Protein 4HYL (pdb70)

Structure (mmCIF, N/CA/C/O backbone):
data_4HYL
#
_entry.id   4HYL
#
_cell.length_a   59.466
_cell.length_b   59.466
_cell.length_c   65.599
_cell.angle_alpha   90.00
_cell.angle_beta   90.00
_cell.angle_gamma   120.00
#
_symmetry.space_group_name_H-M   'P 32'
#
loop_
_entity.id
_entity.type
_entity.pdbx_description
1 polymer 'Stage II sporulation protein'
2 non-polymer 'SULFATE ION'
3 non-polymer 1,2-ETHANEDIOL
4 water water
#
loop_
_atom_site.group_PDB
_atom_site.id
_atom_site.type_symbol
_atom_site.label_atom_id
_atom_site.label_alt_id
_atom_site.label_comp_id
_atom_site.label_asym_id
_atom_site.label_entity_id
_atom_site.label_seq_id
_atom_site.pdbx_PDB_ins_code
_atom_site.Cartn_x
_atom_site.Cartn_y
_atom_site.Cartn_z
_atom_site.occupancy
_atom_site.B_iso_or_equiv
_atom_site.auth_seq_id
_atom_site.auth_comp_id
_atom_site.auth_asym_id
_atom_site.auth_atom_id
_atom_site.pdbx_PDB_model_num
ATOM 1 N N . ASN A 1 2 ? 19.684 13.769 11.820 1.00 48.40 -1 ASN A N 1
ATOM 2 C CA . ASN A 1 2 ? 20.208 13.024 10.679 1.00 48.64 -1 ASN A CA 1
ATOM 3 C C . ASN A 1 2 ? 19.611 11.626 10.487 1.00 48.15 -1 ASN A C 1
ATOM 4 O O . ASN A 1 2 ? 19.082 11.311 9.430 1.00 49.67 -1 ASN A O 1
ATOM 9 N N . ALA A 1 3 ? 19.732 10.782 11.507 1.00 45.13 0 ALA A N 1
ATOM 10 C CA . ALA A 1 3 ? 19.175 9.437 11.458 1.00 42.42 0 ALA A CA 1
ATOM 11 C C . ALA A 1 3 ? 17.767 9.517 10.906 1.00 42.47 0 ALA A C 1
ATOM 12 O O . ALA A 1 3 ? 17.079 10.516 11.106 1.00 47.46 0 ALA A O 1
ATOM 14 N N . THR A 1 4 ? 17.334 8.469 10.215 1.00 39.41 1 THR A N 1
ATOM 15 C CA . THR A 1 4 ? 15.967 8.402 9.721 1.00 37.22 1 THR A CA 1
ATOM 16 C C . THR A 1 4 ? 15.037 7.855 10.807 1.00 35.26 1 THR A C 1
ATOM 17 O O . THR A 1 4 ? 15.299 6.794 11.376 1.00 36.97 1 THR A O 1
ATOM 21 N N . ASP A 1 5 ? 13.966 8.586 11.109 1.00 31.79 2 ASP A N 1
ATOM 22 C CA . ASP A 1 5 ? 12.972 8.091 12.047 1.00 33.09 2 ASP A CA 1
ATOM 23 C C . ASP A 1 5 ? 12.084 7.126 11.303 1.00 34.33 2 ASP A C 1
ATOM 24 O O . ASP A 1 5 ? 11.465 7.483 10.307 1.00 32.50 2 ASP A O 1
ATOM 29 N N . THR A 1 6 ? 12.038 5.893 11.789 1.00 35.83 3 THR A N 1
ATOM 30 C CA . THR A 1 6 ? 11.345 4.827 11.099 1.00 35.62 3 THR A CA 1
ATOM 31 C C . THR A 1 6 ? 10.157 4.359 11.910 1.00 35.97 3 THR A C 1
ATOM 32 O O . THR A 1 6 ? 10.185 4.379 13.133 1.00 40.11 3 THR A O 1
ATOM 36 N N . GLN A 1 7 ? 9.109 3.942 11.222 1.00 31.83 4 GLN A N 1
ATOM 37 C CA . GLN A 1 7 ? 7.968 3.354 11.870 1.00 30.55 4 GLN A CA 1
ATOM 38 C C . GLN A 1 7 ? 7.536 2.161 11.044 1.00 30.14 4 GLN A C 1
ATOM 39 O O . GLN A 1 7 ? 7.402 2.251 9.832 1.00 31.25 4 GLN A O 1
ATOM 45 N N . ILE A 1 8 ? 7.333 1.033 11.710 1.00 32.74 5 ILE A N 1
ATOM 46 C CA . ILE A 1 8 ? 7.115 -0.234 11.033 1.00 32.07 5 ILE A CA 1
ATOM 47 C C . ILE A 1 8 ? 5.939 -1.010 11.594 1.00 29.79 5 ILE A C 1
ATOM 48 O O . ILE A 1 8 ? 5.910 -1.332 12.774 1.00 32.67 5 ILE A O 1
ATOM 53 N N . ARG A 1 9 ? 4.971 -1.334 10.749 1.00 31.99 6 ARG A N 1
ATOM 54 C CA . ARG A 1 9 ? 3.837 -2.117 11.215 1.00 36.81 6 ARG A CA 1
ATOM 55 C C . ARG A 1 9 ? 3.262 -3.001 10.119 1.00 35.87 6 ARG A C 1
ATOM 56 O O . ARG A 1 9 ? 3.599 -2.844 8.954 1.00 36.37 6 ARG A O 1
ATOM 64 N N . THR A 1 10 ? 2.415 -3.948 10.520 1.00 34.89 7 THR A N 1
ATOM 65 C CA . THR A 1 10 ? 1.652 -4.773 9.596 1.00 36.03 7 THR A CA 1
ATOM 66 C C . THR A 1 10 ? 0.183 -4.521 9.814 1.00 32.14 7 THR A C 1
ATOM 67 O O . THR A 1 10 ? -0.294 -4.534 10.935 1.00 32.10 7 THR A O 1
ATOM 71 N N . GLU A 1 11 ? -0.531 -4.280 8.734 1.00 33.78 8 GLU A N 1
ATOM 72 C CA . GLU A 1 11 ? -1.973 -4.245 8.767 1.00 37.61 8 GLU A CA 1
ATOM 73 C C . GLU A 1 11 ? -2.418 -5.121 7.613 1.00 43.57 8 GLU A C 1
ATOM 74 O O . GLU A 1 11 ? -2.092 -4.846 6.459 1.00 42.44 8 GLU A O 1
ATOM 80 N N . GLN A 1 12 ? -3.140 -6.191 7.933 1.00 48.52 9 GLN A N 1
ATOM 81 C CA . GLN A 1 12 ? -3.468 -7.229 6.957 1.00 49.73 9 GLN A CA 1
ATOM 82 C C . GLN A 1 12 ? -2.277 -7.669 6.108 1.00 45.24 9 GLN A C 1
ATOM 83 O O . GLN A 1 12 ? -2.192 -7.317 4.941 1.00 49.33 9 GLN A O 1
ATOM 89 N N . GLY A 1 13 ? -1.366 -8.438 6.704 1.00 41.09 10 GLY A N 1
ATOM 90 C CA . GLY A 1 13 ? -0.242 -9.024 5.987 1.00 43.47 10 GLY A CA 1
ATOM 91 C C . GLY A 1 13 ? 0.509 -8.074 5.060 1.00 46.19 10 GLY A C 1
ATOM 92 O O . GLY A 1 13 ? 1.464 -8.468 4.364 1.00 45.49 10 GLY A O 1
ATOM 93 N N . ILE A 1 14 ? 0.068 -6.817 5.055 1.00 40.17 11 ILE A N 1
ATOM 94 C CA . ILE A 1 14 ? 0.771 -5.744 4.361 1.00 39.24 11 ILE A CA 1
ATOM 95 C C . ILE A 1 14 ? 1.639 -4.961 5.338 1.00 38.59 11 ILE A C 1
ATOM 96 O O . ILE A 1 14 ? 1.133 -4.275 6.231 1.00 38.89 11 ILE A O 1
ATOM 101 N N . ASP A 1 15 ? 2.949 -5.096 5.178 1.00 34.84 12 ASP A N 1
ATOM 102 C CA . ASP A 1 15 ? 3.909 -4.374 5.991 1.00 33.16 12 ASP A CA 1
ATOM 103 C C . ASP A 1 15 ? 4.074 -2.945 5.493 1.00 30.04 12 ASP A C 1
ATOM 104 O O . ASP A 1 15 ? 4.341 -2.726 4.322 1.00 33.18 12 ASP A O 1
ATOM 109 N N . ILE A 1 16 ? 3.904 -1.982 6.394 1.00 27.52 13 ILE A N 1
ATOM 110 C CA . ILE A 1 16 ? 4.049 -0.572 6.072 1.00 27.19 13 ILE A CA 1
ATOM 111 C C . ILE A 1 16 ? 5.264 -0.001 6.783 1.00 31.53 13 ILE A C 1
ATOM 112 O O . ILE A 1 16 ? 5.235 0.195 7.995 1.00 35.75 13 ILE A O 1
ATOM 117 N N . ILE A 1 17 ? 6.330 0.264 6.038 1.00 29.77 14 ILE A N 1
ATOM 118 C CA . ILE A 1 17 ? 7.488 0.953 6.581 1.00 27.46 14 ILE A CA 1
ATOM 119 C C . ILE A 1 17 ? 7.392 2.425 6.217 1.00 29.52 14 ILE A C 1
ATOM 120 O O . ILE A 1 17 ? 7.312 2.764 5.047 1.00 30.43 14 ILE A O 1
ATOM 125 N N . THR A 1 18 ? 7.388 3.302 7.212 1.00 29.63 15 THR A N 1
ATOM 126 C CA . THR A 1 18 ? 7.285 4.725 6.949 1.00 28.84 15 THR A CA 1
ATOM 127 C C . THR A 1 18 ? 8.614 5.3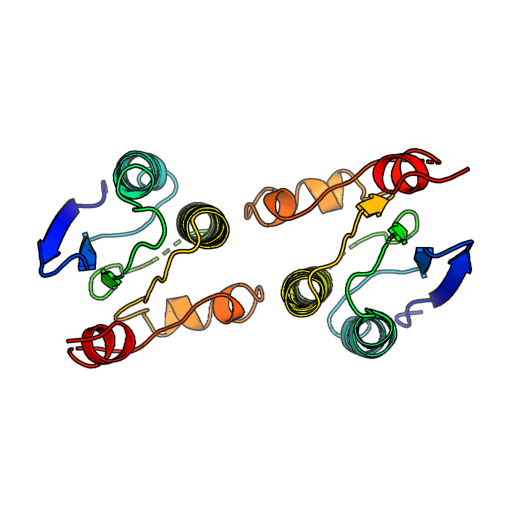80 7.276 1.00 30.14 15 THR A C 1
ATOM 128 O O . THR A 1 18 ? 9.192 5.111 8.316 1.00 34.36 15 THR A O 1
ATOM 132 N N . LEU A 1 19 ? 9.105 6.235 6.386 1.00 29.48 16 LEU A N 1
ATOM 133 C CA . LEU A 1 19 ? 10.392 6.886 6.597 1.00 30.04 16 LEU A CA 1
ATOM 134 C C . LEU A 1 19 ? 10.257 8.409 6.692 1.00 30.80 16 LEU A C 1
ATOM 135 O O . LEU A 1 19 ? 9.460 9.016 5.976 1.00 31.32 16 LEU A O 1
ATOM 140 N N . HIS A 1 20 ? 11.039 9.001 7.601 1.00 33.52 17 HIS A N 1
ATOM 141 C CA . HIS A 1 20 ? 11.059 10.444 7.861 1.00 35.36 17 HIS A CA 1
ATOM 142 C C . HIS A 1 20 ? 12.489 10.942 7.933 1.00 35.31 17 HIS A C 1
ATOM 143 O O . HIS A 1 20 ? 13.217 10.585 8.844 1.00 35.53 17 HIS A O 1
ATOM 150 N N . GLY A 1 21 ? 12.886 11.780 6.985 1.00 36.34 18 GLY A N 1
ATOM 151 C CA . GLY A 1 21 ? 14.222 12.336 6.988 1.00 34.38 18 GLY A CA 1
ATOM 152 C C . GLY A 1 21 ? 14.880 12.285 5.634 1.00 34.69 18 GLY A C 1
ATOM 153 O O . GLY A 1 21 ? 14.218 12.335 4.602 1.00 35.19 18 GLY A O 1
ATOM 154 N N . HIS A 1 22 ? 16.200 12.182 5.640 1.00 37.41 19 HIS A N 1
ATOM 155 C CA . HIS A 1 22 ? 16.959 12.169 4.404 1.00 39.38 19 HIS A CA 1
ATOM 156 C C . HIS A 1 22 ? 17.844 10.935 4.353 1.00 39.31 19 HIS A C 1
ATOM 157 O O . HIS A 1 22 ? 18.651 10.706 5.245 1.00 43.95 19 HIS A O 1
ATOM 164 N N . LEU A 1 23 ? 17.683 10.124 3.320 1.00 38.00 20 LEU A N 1
ATOM 165 C CA . LEU A 1 23 ? 18.574 8.990 3.132 1.00 38.15 20 LEU A CA 1
ATOM 166 C C . LEU A 1 23 ? 19.976 9.502 2.810 1.00 40.30 20 LEU A C 1
ATOM 167 O O . LEU A 1 23 ? 20.392 9.581 1.656 1.00 40.61 20 LEU A O 1
ATOM 172 N N . ASP A 1 24 ? 20.683 9.871 3.869 1.00 40.72 21 ASP A N 1
ATO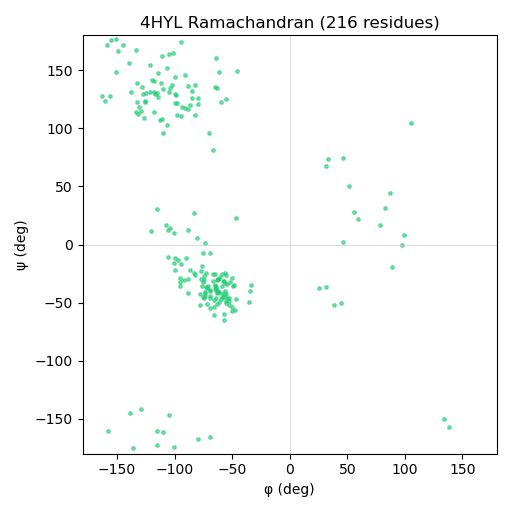M 173 C CA . ASP A 1 24 ? 22.032 10.402 3.793 1.00 44.93 21 ASP A CA 1
ATOM 174 C C . ASP A 1 24 ? 22.917 9.244 3.359 1.00 50.21 21 ASP A C 1
ATOM 175 O O . ASP A 1 24 ? 22.424 8.219 2.892 1.00 53.61 21 ASP A O 1
ATOM 180 N N . THR A 1 25 ? 24.229 9.415 3.513 1.00 49.79 22 THR A N 1
ATOM 181 C CA . THR A 1 25 ? 25.170 8.301 3.435 1.00 44.18 22 THR A CA 1
ATOM 182 C C . THR A 1 25 ? 25.602 7.829 4.810 1.00 44.77 22 THR A C 1
ATOM 183 O O . THR A 1 25 ? 26.151 6.742 4.965 1.00 43.99 22 THR A O 1
ATOM 187 N N . ARG A 1 26 ? 25.338 8.673 5.804 1.00 47.09 23 ARG A N 1
ATOM 188 C CA . ARG A 1 26 ? 25.634 8.383 7.203 1.00 45.86 23 ARG A CA 1
ATOM 189 C C . ARG A 1 26 ? 24.417 7.735 7.846 1.00 42.60 23 ARG A C 1
ATOM 190 O O . ARG A 1 26 ? 24.542 6.902 8.749 1.00 39.34 23 ARG A O 1
ATOM 198 N N . SER A 1 27 ? 23.240 8.112 7.346 1.00 43.30 24 SER A N 1
ATOM 199 C CA . SER A 1 27 ? 21.969 7.662 7.912 1.00 41.82 24 SER A CA 1
ATOM 200 C C . SER A 1 27 ? 21.411 6.420 7.209 1.00 41.30 24 SER A C 1
ATOM 201 O O . SER A 1 27 ? 20.543 5.734 7.750 1.00 41.00 24 SER A O 1
ATOM 204 N N . SER A 1 28 ? 21.921 6.132 6.015 1.00 40.79 25 SER A N 1
ATOM 205 C CA . SER A 1 28 ? 21.433 5.012 5.214 1.00 39.57 25 SER A CA 1
ATOM 206 C C . SER A 1 28 ? 21.514 3.644 5.908 1.00 39.52 25 SER A C 1
ATOM 207 O O . SER A 1 28 ? 20.570 2.864 5.844 1.00 37.47 25 SER A O 1
ATOM 210 N N . PRO A 1 29 ? 22.650 3.342 6.553 1.00 44.38 26 PRO A N 1
ATOM 211 C CA . PRO A 1 29 ? 22.855 2.017 7.157 1.00 44.48 26 PRO A CA 1
ATOM 212 C C . PRO A 1 29 ? 21.815 1.592 8.191 1.00 39.63 26 PRO A C 1
ATOM 213 O O . PRO A 1 29 ? 21.398 0.436 8.164 1.00 40.80 26 PRO A O 1
ATOM 217 N N . ALA A 1 30 ? 21.415 2.494 9.083 1.00 35.88 27 ALA A N 1
ATOM 218 C CA . ALA A 1 30 ? 20.451 2.151 10.123 1.00 32.68 27 ALA A CA 1
ATOM 219 C C . ALA A 1 30 ? 19.088 1.784 9.538 1.00 33.60 27 ALA A C 1
ATOM 220 O O . ALA A 1 30 ? 18.406 0.908 10.057 1.00 40.50 27 ALA A O 1
ATOM 222 N N . VAL A 1 31 ? 18.697 2.464 8.464 1.00 32.37 28 VAL A N 1
ATOM 223 C CA . VAL A 1 31 ? 17.449 2.172 7.756 1.00 30.50 28 VAL A CA 1
ATOM 224 C C . VAL A 1 31 ? 17.496 0.835 7.028 1.00 31.42 28 VAL A C 1
ATOM 225 O O . VAL A 1 31 ? 16.547 0.065 7.064 1.00 32.13 28 VAL A O 1
ATOM 229 N N . GLN A 1 32 ? 18.605 0.573 6.349 1.00 33.90 29 GLN A N 1
ATOM 230 C CA . GLN A 1 32 ? 18.802 -0.706 5.709 1.00 31.59 29 GLN A CA 1
ATOM 231 C C . GLN A 1 32 ? 18.751 -1.832 6.718 1.00 31.37 29 GLN A C 1
ATOM 232 O O . GLN A 1 32 ? 18.099 -2.840 6.493 1.00 33.18 29 GLN A O 1
ATOM 238 N N . ALA A 1 33 ? 19.450 -1.663 7.831 1.00 34.86 30 ALA A N 1
ATOM 239 C CA . ALA A 1 33 ? 19.466 -2.677 8.884 1.00 36.04 30 ALA A CA 1
ATOM 240 C C . ALA A 1 33 ? 18.067 -3.016 9.375 1.00 37.10 30 ALA A C 1
ATOM 241 O O . ALA A 1 33 ? 17.793 -4.153 9.747 1.00 39.95 30 ALA A O 1
ATOM 243 N N . ALA A 1 34 ? 17.187 -2.022 9.360 1.00 35.71 31 ALA A N 1
ATOM 244 C CA . ALA A 1 34 ? 15.837 -2.160 9.897 1.00 35.42 31 ALA A CA 1
ATOM 245 C C . ALA A 1 34 ? 14.813 -2.677 8.889 1.00 34.23 31 ALA A C 1
ATOM 246 O O . ALA A 1 34 ? 13.846 -3.340 9.258 1.00 34.47 31 ALA A O 1
ATOM 248 N N . VAL A 1 35 ? 15.026 -2.372 7.616 1.00 35.41 32 VAL A N 1
ATOM 249 C CA . VAL A 1 35 ? 14.027 -2.654 6.593 1.00 32.08 32 VAL A CA 1
ATOM 250 C C . VAL A 1 35 ? 14.144 -4.032 5.988 1.00 33.71 32 VAL A C 1
ATOM 251 O O . VAL A 1 35 ? 13.145 -4.696 5.739 1.00 36.56 32 VAL A O 1
ATOM 255 N N . LEU A 1 36 ? 15.370 -4.455 5.731 1.00 33.30 33 LEU A N 1
ATOM 256 C CA . LEU A 1 36 ? 15.583 -5.727 5.076 1.00 35.32 33 LEU A CA 1
ATOM 257 C C . LEU A 1 36 ? 15.056 -6.902 5.888 1.00 38.42 33 LEU A C 1
ATOM 258 O O . LEU A 1 36 ? 14.459 -7.813 5.321 1.00 41.10 33 LEU A O 1
ATOM 263 N N . PRO A 1 37 ? 15.261 -6.889 7.219 1.00 39.32 34 PRO A N 1
ATOM 264 C CA . PRO A 1 37 ? 14.702 -7.988 8.009 1.00 38.43 34 PRO A CA 1
ATOM 265 C C . PRO A 1 37 ? 13.177 -7.945 8.083 1.00 38.15 34 PRO A C 1
ATOM 266 O O . PRO A 1 37 ? 12.563 -8.871 8.598 1.00 39.12 34 PRO A O 1
ATOM 270 N N . ARG A 1 38 ? 12.560 -6.890 7.576 1.00 38.03 35 ARG A N 1
ATOM 271 C CA . ARG A 1 38 ? 11.120 -6.789 7.707 1.00 41.35 35 ARG A CA 1
ATOM 272 C C . ARG A 1 38 ? 10.390 -7.184 6.426 1.00 48.56 35 ARG A C 1
ATOM 273 O O . ARG A 1 38 ? 9.185 -6.999 6.315 1.00 52.62 35 ARG A O 1
ATOM 281 N N . VAL A 1 39 ? 11.120 -7.748 5.468 1.00 51.84 36 VAL A N 1
ATOM 282 C CA . VAL A 1 39 ? 10.515 -8.274 4.245 1.00 57.14 36 VAL A CA 1
ATOM 283 C C . VAL A 1 39 ? 9.969 -9.687 4.503 1.00 64.32 36 VAL A C 1
ATOM 284 O O . VAL A 1 39 ? 10.622 -10.494 5.176 1.00 69.37 36 VAL A O 1
ATOM 288 N N . THR A 1 40 ? 8.772 -9.974 3.983 1.00 63.60 37 THR A N 1
ATOM 289 C CA . THR A 1 40 ? 8.133 -11.286 4.147 1.00 64.29 37 THR A CA 1
ATOM 290 C C . THR A 1 40 ? 8.043 -12.052 2.823 1.00 64.39 37 THR A C 1
ATOM 291 O O . THR A 1 40 ? 7.760 -11.461 1.786 1.00 63.83 37 THR A O 1
ATOM 295 N N . ALA A 1 41 ? 8.297 -13.361 2.858 1.00 65.88 38 ALA A N 1
ATOM 296 C CA . ALA A 1 41 ? 8.247 -14.189 1.648 1.00 62.82 38 ALA A CA 1
ATOM 297 C C . ALA A 1 41 ? 6.830 -14.237 1.097 1.00 62.64 38 ALA A C 1
ATOM 298 O O . ALA A 1 41 ? 5.872 -14.424 1.851 1.00 64.88 38 ALA A O 1
ATOM 300 N N . LYS A 1 42 ? 6.703 -14.081 -0.218 1.00 56.89 39 LYS A N 1
ATOM 301 C CA . LYS A 1 42 ? 5.402 -13.862 -0.835 1.00 55.77 39 LYS A CA 1
ATOM 302 C C . LYS A 1 42 ? 4.777 -12.648 -0.176 1.00 51.54 39 LYS A C 1
ATOM 303 O O . LYS A 1 42 ? 3.555 -12.528 -0.095 1.00 54.00 39 LYS A O 1
ATOM 309 N N . GLY A 1 43 ? 5.624 -11.746 0.300 1.00 46.37 40 GLY A N 1
ATOM 310 C CA . GLY A 1 43 ? 5.161 -10.648 1.124 1.00 44.49 40 GLY A CA 1
ATOM 311 C C . GLY A 1 43 ? 4.780 -9.372 0.408 1.00 42.07 40 GLY A C 1
ATOM 312 O O . GLY A 1 43 ? 5.385 -8.995 -0.594 1.00 42.83 40 GLY A O 1
ATOM 313 N N . LYS A 1 44 ? 3.768 -8.702 0.951 1.00 40.05 41 LYS A N 1
ATOM 314 C CA . LYS A 1 44 ? 3.329 -7.404 0.463 1.00 38.35 41 LYS A CA 1
ATOM 315 C C . LYS A 1 44 ? 3.853 -6.291 1.364 1.00 33.14 41 LYS A C 1
ATOM 316 O O . LYS A 1 44 ? 3.577 -6.261 2.553 1.00 35.02 41 LYS A O 1
ATOM 330 N N . ILE A 1 46 ? 4.564 -1.893 1.768 1.00 30.80 43 ILE A N 1
ATOM 331 C CA . ILE A 1 46 ? 4.435 -0.514 1.324 1.00 30.06 43 ILE A CA 1
ATOM 332 C C . ILE A 1 46 ? 5.501 0.327 1.991 1.00 29.07 43 ILE A C 1
ATOM 333 O O . ILE A 1 46 ? 5.598 0.366 3.199 1.00 28.73 43 ILE A O 1
ATOM 338 N N . LEU A 1 47 ? 6.315 1.000 1.200 1.00 32.68 44 LEU A N 1
ATOM 339 C CA . LEU A 1 47 ? 7.335 1.866 1.755 1.00 28.28 44 LEU A CA 1
ATOM 340 C C . LEU A 1 47 ? 6.906 3.300 1.531 1.00 26.60 44 LEU A C 1
ATOM 341 O O . LEU A 1 47 ? 6.996 3.815 0.410 1.00 28.32 44 LEU A O 1
ATOM 346 N N . ASP A 1 48 ? 6.410 3.936 2.587 1.00 24.07 45 ASP A N 1
ATOM 347 C CA . ASP A 1 48 ? 5.929 5.304 2.489 1.00 24.75 45 ASP A CA 1
ATOM 348 C C . ASP A 1 48 ? 7.058 6.336 2.580 1.00 29.31 45 ASP A C 1
ATOM 349 O O . ASP A 1 48 ? 7.669 6.525 3.639 1.00 27.56 45 ASP A O 1
ATOM 354 N N . LEU A 1 49 ? 7.309 7.007 1.452 1.00 31.50 46 LEU A N 1
ATOM 355 C CA . LEU A 1 49 ? 8.401 7.963 1.314 1.00 29.44 46 LEU A CA 1
ATOM 356 C C . LEU A 1 49 ? 7.915 9.390 1.263 1.00 29.90 46 LEU A C 1
ATOM 357 O O . LEU A 1 49 ? 8.649 10.274 0.839 1.00 28.97 46 LEU A O 1
ATOM 362 N N . ARG A 1 50 ? 6.676 9.604 1.693 1.00 32.24 47 ARG A N 1
ATOM 363 C CA . ARG A 1 50 ? 6.063 10.927 1.694 1.00 32.69 47 ARG A CA 1
ATOM 364 C C . ARG A 1 50 ? 6.840 11.977 2.497 1.00 31.49 47 ARG A C 1
ATOM 365 O O . ARG A 1 50 ? 6.821 13.155 2.155 1.00 35.28 47 ARG A O 1
ATOM 373 N N . GLU A 1 51 ? 7.525 11.560 3.555 1.00 33.96 48 GLU A N 1
ATOM 374 C CA . GLU A 1 51 ? 8.366 12.489 4.301 1.00 35.79 48 GLU A CA 1
ATOM 375 C C . GLU A 1 51 ? 9.860 12.177 4.247 1.00 34.16 48 GLU A C 1
ATOM 376 O O . GLU A 1 51 ? 10.594 12.463 5.180 1.00 33.78 48 GLU A O 1
ATOM 382 N N . VAL A 1 52 ? 10.302 11.585 3.146 1.00 35.28 49 VAL A N 1
ATOM 383 C CA . VAL A 1 52 ? 11.721 11.510 2.843 1.00 33.32 49 VAL A CA 1
ATOM 384 C C . VAL A 1 52 ? 12.023 12.636 1.850 1.00 32.98 49 VAL A C 1
ATOM 385 O O . VAL A 1 52 ? 11.348 12.776 0.833 1.00 31.01 49 VAL A O 1
ATOM 389 N N . SER A 1 53 ? 13.029 13.443 2.164 1.00 31.04 50 SER A N 1
ATOM 390 C CA . SER A 1 53 ? 13.286 14.668 1.445 1.00 33.36 50 SER A CA 1
ATOM 391 C C . SER A 1 53 ? 14.331 14.476 0.357 1.00 35.56 50 SER A C 1
ATOM 392 O O . SER A 1 53 ? 14.235 15.086 -0.708 1.00 34.80 50 SER A O 1
ATOM 395 N N . TYR A 1 54 ? 15.324 13.630 0.626 1.00 37.68 51 TYR A N 1
ATOM 396 C CA . TYR A 1 54 ? 16.355 13.339 -0.368 1.00 39.68 51 TYR A CA 1
ATOM 397 C C . TYR A 1 54 ? 17.120 12.027 -0.185 1.00 39.56 51 TYR A C 1
ATOM 398 O O . TYR A 1 54 ? 17.348 11.569 0.931 1.00 39.08 51 TYR A O 1
ATOM 415 N N . SER A 1 56 ? 20.818 10.314 -1.506 1.00 40.10 53 SER A N 1
ATOM 416 C CA . SER A 1 56 ? 22.067 10.319 -2.244 1.00 38.84 53 SER A CA 1
ATOM 417 C C . SER A 1 56 ? 22.316 8.899 -2.728 1.00 40.61 53 SER A C 1
ATOM 418 O O . SER A 1 56 ? 21.600 7.980 -2.342 1.00 40.82 53 SER A O 1
ATOM 421 N N . SER A 1 57 ? 23.329 8.720 -3.569 1.00 47.34 54 SER A N 1
ATOM 422 C CA . SER A 1 57 ? 23.698 7.403 -4.085 1.00 48.51 54 SER A CA 1
ATOM 423 C C . SER A 1 57 ? 23.494 6.263 -3.069 1.00 47.09 54 SER A C 1
ATOM 424 O O . SER A 1 57 ? 23.039 5.174 -3.421 1.00 48.78 54 SER A O 1
ATOM 427 N N . ALA A 1 58 ? 23.830 6.523 -1.811 1.00 44.94 55 ALA A N 1
ATOM 428 C CA . ALA A 1 58 ? 23.759 5.506 -0.759 1.00 43.64 55 ALA A CA 1
ATOM 429 C C . ALA A 1 58 ? 22.330 5.186 -0.311 1.00 39.93 55 ALA A C 1
ATOM 430 O O . ALA A 1 58 ? 22.041 4.065 0.090 1.00 40.49 55 ALA A O 1
ATOM 432 N N . GLY A 1 59 ? 21.442 6.170 -0.379 1.00 36.03 56 GLY A N 1
ATOM 433 C CA . GLY A 1 59 ? 20.051 5.955 -0.041 1.00 31.98 56 GLY A CA 1
ATOM 434 C C . GLY A 1 59 ? 19.329 5.232 -1.155 1.00 30.29 56 GLY A C 1
ATOM 435 O O . GLY A 1 59 ? 18.387 4.499 -0.918 1.00 30.48 56 GLY A O 1
ATOM 436 N N . LEU A 1 60 ? 19.780 5.446 -2.383 1.00 35.17 57 LEU A N 1
ATOM 437 C CA . LEU A 1 60 ? 19.192 4.788 -3.544 1.00 37.13 57 LEU A CA 1
ATOM 438 C C . LEU A 1 60 ? 19.653 3.347 -3.562 1.00 33.93 57 LEU A C 1
ATOM 439 O O . LEU A 1 60 ? 18.925 2.452 -3.976 1.00 32.50 57 LEU A O 1
ATOM 444 N N . ARG A 1 61 ? 20.864 3.127 -3.075 1.00 35.60 58 ARG A N 1
ATOM 445 C CA . ARG A 1 61 ? 21.381 1.779 -2.933 1.00 38.59 58 ARG A CA 1
ATOM 446 C C . ARG A 1 61 ? 20.527 0.983 -1.937 1.00 40.47 58 ARG A C 1
ATOM 447 O O . ARG A 1 61 ? 20.389 -0.230 -2.065 1.00 41.29 58 ARG A O 1
ATOM 455 N N . VAL A 1 62 ? 19.939 1.665 -0.958 1.00 39.94 59 VAL A N 1
ATOM 456 C CA . VAL A 1 62 ? 19.084 0.980 0.011 1.00 37.11 59 VAL A CA 1
ATOM 457 C C . VAL A 1 62 ? 17.799 0.493 -0.650 1.00 35.91 59 VAL A C 1
ATOM 458 O O . VAL A 1 62 ? 17.326 -0.602 -0.370 1.00 37.14 59 VAL A O 1
ATOM 462 N N . LEU A 1 63 ? 17.230 1.303 -1.532 1.00 32.20 60 LEU A N 1
ATOM 463 C CA . LEU A 1 63 ? 16.025 0.886 -2.213 1.00 31.71 60 LEU A CA 1
ATOM 464 C C . LEU A 1 63 ? 16.347 -0.294 -3.095 1.00 32.68 60 LEU A C 1
ATOM 465 O O . LEU A 1 63 ? 15.694 -1.319 -3.012 1.00 36.19 60 LEU A O 1
ATOM 470 N N . LEU A 1 64 ? 17.349 -0.146 -3.955 1.00 31.14 61 LEU A N 1
ATOM 471 C CA . LEU A 1 64 ? 17.727 -1.239 -4.844 1.00 33.91 61 LEU A CA 1
ATOM 472 C C . LEU A 1 64 ? 17.961 -2.507 -4.043 1.00 35.12 61 LEU A C 1
ATOM 473 O O . LEU A 1 64 ? 17.482 -3.583 -4.398 1.00 35.94 61 LEU A O 1
ATOM 478 N N . SER A 1 65 ? 18.693 -2.365 -2.949 1.00 35.52 62 SER A N 1
ATOM 479 C CA . SER A 1 65 ? 18.890 -3.452 -2.009 1.00 35.21 62 SER A CA 1
ATOM 480 C C . SER A 1 65 ? 17.543 -4.025 -1.592 1.00 35.30 62 SER A C 1
ATOM 481 O O . SER A 1 65 ? 17.319 -5.232 -1.674 1.00 36.13 62 SER A O 1
ATOM 484 N N . LEU A 1 66 ? 16.647 -3.147 -1.150 1.00 32.44 63 LEU A N 1
ATOM 485 C CA . LEU A 1 66 ? 15.300 -3.544 -0.776 1.00 30.64 63 LEU A CA 1
ATOM 486 C C . LEU A 1 66 ? 14.621 -4.280 -1.915 1.00 32.18 63 LEU A C 1
ATOM 487 O O . LEU A 1 66 ? 14.020 -5.325 -1.710 1.00 32.78 63 LEU A O 1
ATOM 492 N N . TYR A 1 67 ? 14.731 -3.726 -3.121 1.00 36.80 64 TYR A N 1
ATOM 493 C CA . TYR A 1 67 ? 14.080 -4.287 -4.300 1.00 35.49 64 TYR A CA 1
ATOM 494 C C . TYR A 1 67 ? 14.576 -5.675 -4.673 1.00 35.93 64 TYR A C 1
ATOM 495 O O . TYR A 1 67 ? 13.785 -6.538 -5.040 1.00 35.49 64 TYR A O 1
ATOM 504 N N . ARG A 1 68 ? 15.887 -5.877 -4.596 1.00 38.43 65 ARG A N 1
ATOM 505 C CA . ARG A 1 68 ? 16.496 -7.154 -4.965 1.00 42.47 65 ARG A CA 1
ATOM 506 C C . ARG A 1 68 ? 16.133 -8.317 -4.052 1.00 45.34 65 ARG A C 1
ATOM 507 O O . ARG A 1 68 ? 16.191 -9.472 -4.463 1.00 51.07 65 ARG A O 1
ATOM 515 N N . HIS A 1 69 ? 15.785 -8.037 -2.809 1.00 40.97 66 HIS A N 1
ATOM 516 C CA . HIS A 1 69 ? 15.475 -9.138 -1.923 1.00 45.06 66 HIS A CA 1
ATOM 517 C C . HIS A 1 69 ? 13.976 -9.369 -1.786 1.00 40.87 66 HIS A C 1
ATOM 518 O O . HIS A 1 69 ? 13.545 -10.465 -1.443 1.00 40.76 66 HIS A O 1
ATOM 525 N N . THR A 1 70 ? 13.192 -8.335 -2.088 1.00 37.97 67 THR A N 1
ATOM 526 C CA . THR A 1 70 ? 11.762 -8.488 -2.341 1.00 35.98 67 THR A CA 1
ATOM 527 C C . THR A 1 70 ? 11.561 -9.244 -3.659 1.00 40.19 67 THR A C 1
ATOM 528 O O . THR A 1 70 ? 10.752 -10.162 -3.747 1.00 41.52 67 THR A O 1
ATOM 532 N N . SER A 1 71 ? 12.298 -8.841 -4.688 1.00 43.70 68 SER A N 1
ATOM 533 C CA . SER A 1 71 ? 12.286 -9.553 -5.955 1.00 45.98 68 SER A CA 1
ATOM 534 C C . SER A 1 71 ? 12.521 -11.038 -5.700 1.00 50.54 68 SER A C 1
ATOM 535 O O . SER A 1 71 ? 11.729 -11.882 -6.103 1.00 55.53 68 SER A O 1
ATOM 538 N N . ASN A 1 72 ? 13.595 -11.356 -4.992 1.00 51.57 69 ASN A N 1
ATOM 539 C CA . ASN A 1 72 ? 13.947 -12.747 -4.753 1.00 53.93 69 ASN A CA 1
ATOM 540 C C . ASN A 1 72 ? 13.096 -13.450 -3.693 1.00 54.15 69 ASN A C 1
ATOM 541 O O . ASN A 1 72 ? 13.057 -14.675 -3.654 1.00 57.20 69 ASN A O 1
ATOM 546 N N . GLN A 1 73 ? 12.416 -12.681 -2.847 1.00 49.02 70 GLN A N 1
ATOM 547 C CA . GLN A 1 73 ? 11.483 -13.247 -1.868 1.00 49.04 70 GLN A CA 1
ATOM 548 C C . GLN A 1 73 ? 10.064 -13.407 -2.416 1.00 47.83 70 GLN A C 1
ATOM 549 O O . GLN A 1 73 ? 9.127 -13.646 -1.655 1.00 48.02 70 GLN A O 1
ATOM 555 N N . GLN A 1 74 ? 9.916 -13.270 -3.731 1.00 48.01 71 GLN A N 1
ATOM 556 C CA . GLN A 1 74 ? 8.624 -13.425 -4.403 1.00 48.19 71 GLN A CA 1
ATOM 557 C C . GLN A 1 74 ? 7.568 -12.445 -3.906 1.00 46.65 71 GLN A C 1
ATOM 558 O O . GLN A 1 74 ? 6.364 -12.671 -4.064 1.00 45.06 71 GLN A O 1
ATOM 564 N N . GLY A 1 75 ? 8.039 -11.345 -3.327 1.00 44.56 72 GLY A N 1
ATOM 565 C CA . GLY A 1 75 ? 7.168 -10.366 -2.707 1.00 42.68 72 GLY A CA 1
ATOM 566 C C . GLY A 1 75 ? 6.751 -9.193 -3.573 1.00 39.31 72 GLY A C 1
ATOM 567 O O . GLY A 1 75 ? 7.210 -9.028 -4.697 1.00 40.35 72 GLY A O 1
ATOM 568 N N . ALA A 1 76 ? 5.860 -8.376 -3.033 1.00 36.71 73 ALA A N 1
ATOM 569 C CA . ALA A 1 76 ? 5.326 -7.240 -3.758 1.00 34.05 73 ALA A CA 1
ATOM 570 C C . ALA A 1 76 ? 5.498 -5.980 -2.913 1.00 35.60 73 ALA A C 1
ATOM 571 O O . ALA A 1 76 ? 5.127 -5.949 -1.739 1.00 37.52 73 ALA A O 1
ATOM 573 N N . LEU A 1 77 ? 6.066 -4.951 -3.528 1.00 33.39 74 LEU A N 1
ATOM 574 C CA . LEU A 1 77 ? 6.432 -3.717 -2.856 1.00 30.41 74 LEU A CA 1
ATOM 575 C C . LEU A 1 77 ? 5.862 -2.518 -3.595 1.00 32.52 74 LEU A C 1
ATOM 576 O O . LEU A 1 77 ? 5.927 -2.439 -4.828 1.00 31.70 74 LEU A O 1
ATOM 581 N N . VAL A 1 78 ? 5.301 -1.579 -2.846 1.00 31.27 75 VAL A N 1
ATOM 582 C CA . VAL A 1 78 ? 4.826 -0.349 -3.447 1.00 31.43 75 VAL A CA 1
ATOM 583 C C . VAL A 1 78 ? 5.473 0.845 -2.757 1.00 29.10 75 VAL A C 1
ATOM 584 O O . VAL A 1 78 ? 5.509 0.920 -1.525 1.00 26.49 75 VAL A O 1
ATOM 588 N N . LEU A 1 79 ? 6.020 1.751 -3.565 1.00 28.67 76 LEU A N 1
ATOM 589 C CA . LEU A 1 79 ? 6.516 3.017 -3.063 1.00 27.35 76 LEU A CA 1
ATOM 590 C C . LEU A 1 79 ? 5.361 4.015 -2.987 1.00 27.27 76 LEU A C 1
ATOM 591 O O . LEU A 1 79 ? 4.588 4.150 -3.931 1.00 26.44 76 LEU A O 1
ATOM 596 N N . VAL A 1 80 ? 5.238 4.704 -1.860 1.00 29.01 77 VAL A N 1
ATOM 597 C CA . VAL A 1 80 ? 4.179 5.694 -1.687 1.00 30.56 77 VAL A CA 1
ATOM 598 C C . VAL A 1 80 ? 4.730 7.097 -1.468 1.00 30.53 77 VAL A C 1
ATOM 599 O O . VAL A 1 80 ? 5.380 7.361 -0.468 1.00 31.28 77 VAL A O 1
ATOM 603 N N . GLY A 1 81 ? 4.474 7.993 -2.415 1.00 31.63 78 GLY A N 1
ATOM 604 C CA . GLY A 1 81 ? 4.850 9.384 -2.258 1.00 33.76 78 GLY A CA 1
ATOM 605 C C . GLY A 1 81 ? 6.280 9.780 -2.590 1.00 33.53 78 GLY A C 1
ATOM 606 O O . GLY A 1 81 ? 6.822 10.705 -1.985 1.00 31.51 78 GLY A O 1
ATOM 607 N N . VAL A 1 82 ? 6.890 9.096 -3.554 1.00 34.44 79 VAL A N 1
ATOM 608 C CA . VAL A 1 82 ? 8.208 9.481 -4.054 1.00 38.19 79 VAL A CA 1
ATOM 609 C C . VAL A 1 82 ? 8.205 10.949 -4.522 1.00 41.08 79 VAL A C 1
ATOM 610 O O . VAL A 1 82 ? 7.389 11.333 -5.360 1.00 43.76 79 VAL A O 1
ATOM 614 N N . SER A 1 83 ? 9.111 11.767 -3.987 1.00 37.66 80 SER A N 1
ATOM 615 C CA . SER A 1 83 ? 9.174 13.172 -4.364 1.00 34.60 80 SER A CA 1
ATOM 616 C C . SER A 1 83 ? 9.463 13.298 -5.845 1.00 38.38 80 SER A C 1
ATOM 617 O O . SER A 1 83 ? 10.149 12.463 -6.434 1.00 41.08 80 SER A O 1
ATOM 620 N N . GLU A 1 84 ? 8.943 14.355 -6.451 1.00 53.40 81 GLU A N 1
ATOM 621 C CA . GLU A 1 84 ? 9.202 14.597 -7.853 1.00 51.11 81 GLU A CA 1
ATOM 622 C C . GLU A 1 84 ? 10.709 14.502 -8.084 1.00 46.32 81 GLU A C 1
ATOM 623 O O . GLU A 1 84 ? 11.177 13.684 -8.864 1.00 49.49 81 GLU A O 1
ATOM 629 N N . GLU A 1 85 ? 11.472 15.309 -7.366 1.00 38.88 82 GLU A N 1
ATOM 630 C CA . GLU A 1 85 ? 12.918 15.303 -7.509 1.00 40.68 82 GLU A CA 1
ATOM 631 C C . GLU A 1 85 ? 13.502 13.888 -7.498 1.00 40.87 82 GLU A C 1
ATOM 632 O O . GLU A 1 85 ? 14.336 13.539 -8.325 1.00 35.77 82 GLU A O 1
ATOM 638 N N . ILE A 1 86 ? 13.059 13.079 -6.543 1.00 45.75 83 ILE A N 1
ATOM 639 C CA . ILE A 1 86 ? 13.579 11.723 -6.378 1.00 43.07 83 ILE A CA 1
ATOM 640 C C . ILE A 1 86 ? 13.290 10.840 -7.588 1.00 40.24 83 ILE A C 1
ATOM 641 O O . ILE A 1 86 ? 14.197 10.190 -8.109 1.00 39.29 83 ILE A O 1
ATOM 646 N N . ARG A 1 87 ? 12.028 10.808 -8.016 1.00 37.01 84 ARG A N 1
ATOM 647 C CA . ARG A 1 87 ? 11.647 10.058 -9.206 1.00 34.76 84 ARG A CA 1
ATOM 648 C C . ARG A 1 87 ? 12.522 10.449 -10.384 1.00 39.70 84 ARG A C 1
ATOM 649 O O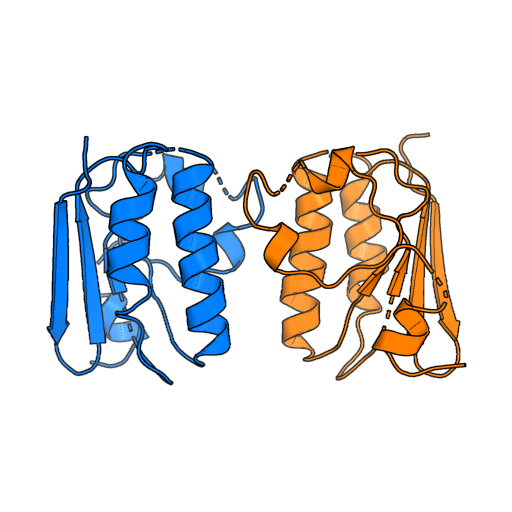 . ARG A 1 87 ? 13.056 9.585 -11.077 1.00 40.47 84 ARG A O 1
ATOM 657 N N . ASP A 1 88 ? 12.669 11.755 -10.603 1.00 45.03 85 ASP A N 1
ATOM 658 C CA . ASP A 1 88 ? 13.424 12.284 -11.744 1.00 46.39 85 ASP A CA 1
ATOM 659 C C . ASP A 1 88 ? 14.875 11.843 -11.727 1.00 46.19 85 ASP A C 1
ATOM 660 O O . ASP A 1 88 ? 15.512 11.746 -12.771 1.00 44.12 85 ASP A O 1
ATOM 665 N N . THR A 1 89 ? 15.380 11.586 -10.523 1.00 49.81 86 THR A N 1
ATOM 666 C CA . THR A 1 89 ? 16.750 11.143 -10.314 1.00 49.83 86 THR A CA 1
ATOM 667 C C . THR A 1 89 ? 16.865 9.640 -10.516 1.00 47.18 86 THR A C 1
ATOM 668 O O . THR A 1 89 ? 17.893 9.145 -10.983 1.00 47.46 86 THR A O 1
ATOM 680 N N . GLU A 1 91 ? 14.739 8.058 -12.556 1.00 40.64 88 GLU A N 1
ATOM 681 C CA . GLU A 1 91 ? 14.420 7.857 -13.976 1.00 39.33 88 GLU A CA 1
ATOM 682 C C . GLU A 1 91 ? 15.665 7.907 -14.867 1.00 39.12 88 GLU A C 1
ATOM 683 O O . GLU A 1 91 ? 15.769 7.179 -15.855 1.00 39.88 88 GLU A O 1
ATOM 689 N N . ILE A 1 92 ? 16.602 8.774 -14.512 1.00 38.92 89 ILE A N 1
ATOM 690 C CA . ILE A 1 92 ? 17.836 8.948 -15.264 1.00 41.23 89 ILE A CA 1
ATOM 691 C C . ILE A 1 92 ? 18.692 7.699 -15.244 1.00 43.74 89 ILE A C 1
ATOM 692 O O . ILE A 1 92 ? 19.217 7.260 -16.266 1.00 44.52 89 ILE A O 1
ATOM 697 N N . THR A 1 93 ? 18.835 7.135 -14.055 1.00 51.23 90 THR A N 1
ATOM 698 C CA . THR A 1 93 ? 19.692 5.982 -13.845 1.00 55.14 90 THR A CA 1
ATOM 699 C C . THR A 1 93 ? 19.058 4.704 -14.398 1.00 54.97 90 THR A C 1
ATOM 700 O O . THR A 1 93 ? 19.757 3.773 -14.793 1.00 55.64 90 THR A O 1
ATOM 704 N N . GLY A 1 94 ? 17.731 4.676 -14.442 1.00 47.06 91 GLY A N 1
ATOM 705 C CA . GLY A 1 94 ? 17.011 3.535 -14.972 1.00 44.44 91 GLY A CA 1
ATOM 706 C C . GLY A 1 94 ? 16.505 2.642 -13.861 1.00 44.70 91 GLY A C 1
ATOM 707 O O . GLY A 1 94 ? 16.002 1.547 -14.105 1.00 47.89 91 GLY A O 1
ATOM 708 N N . PHE A 1 95 ? 16.638 3.119 -12.632 1.00 39.72 92 PHE A N 1
ATOM 709 C CA . PHE A 1 95 ? 16.239 2.348 -11.466 1.00 37.55 92 PHE A CA 1
ATOM 710 C C . PHE A 1 95 ? 14.759 2.472 -11.205 1.00 34.26 92 PHE A C 1
ATOM 711 O O . PHE A 1 95 ? 14.149 1.593 -10.615 1.00 35.48 92 PHE A O 1
ATOM 719 N N . TRP A 1 96 ? 14.187 3.568 -11.674 1.00 31.49 93 TRP A N 1
ATOM 720 C CA . TRP A 1 96 ? 12.776 3.828 -11.506 1.00 30.69 93 TRP A CA 1
ATOM 721 C C . TRP A 1 96 ? 11.917 2.682 -12.040 1.00 33.46 93 TRP A C 1
ATOM 722 O O . TRP A 1 96 ? 10.865 2.380 -11.489 1.00 35.58 93 TRP A O 1
ATOM 733 N N . ASN A 1 97 ? 12.372 2.027 -13.102 1.00 32.13 94 ASN A N 1
ATOM 734 C CA . ASN A 1 97 ? 11.526 1.057 -13.805 1.00 32.54 94 ASN A CA 1
ATOM 735 C C . ASN A 1 97 ? 11.440 -0.314 -13.174 1.00 33.02 94 ASN A C 1
ATOM 736 O O . ASN A 1 97 ? 10.851 -1.229 -13.743 1.00 34.71 94 ASN A O 1
ATOM 741 N N . PHE A 1 98 ? 12.035 -0.450 -11.997 1.00 32.79 95 PHE A N 1
ATOM 742 C CA . PHE A 1 98 ? 11.925 -1.677 -11.221 1.00 31.16 95 PHE A CA 1
ATOM 743 C C . PHE A 1 98 ? 10.692 -1.625 -10.361 1.00 30.48 95 PHE A C 1
ATOM 744 O O . PHE A 1 98 ? 10.171 -2.648 -9.931 1.00 34.63 95 PHE A O 1
ATOM 752 N N . PHE A 1 99 ? 10.235 -0.410 -10.111 1.00 31.30 96 PHE A N 1
ATOM 753 C CA . PHE A 1 99 ? 9.355 -0.153 -8.992 1.00 29.55 96 PHE A CA 1
ATOM 754 C C . PHE A 1 99 ? 7.928 0.102 -9.428 1.00 29.05 96 PHE A C 1
ATOM 755 O O . PHE A 1 99 ? 7.688 0.522 -10.558 1.00 30.04 96 PHE A O 1
ATOM 763 N N . THR A 1 100 ? 6.995 -0.220 -8.533 1.00 30.67 97 THR A N 1
ATOM 764 C CA . THR A 1 100 ? 5.596 0.209 -8.594 1.00 32.28 97 THR A CA 1
ATOM 765 C C . THR A 1 100 ? 5.397 1.357 -7.597 1.00 34.04 97 THR A C 1
ATOM 766 O O . THR A 1 100 ? 5.897 1.300 -6.470 1.00 32.00 97 THR A O 1
ATOM 770 N N . ALA A 1 101 ? 4.674 2.396 -8.009 1.00 36.05 98 ALA A N 1
ATOM 771 C CA . ALA A 1 101 ? 4.584 3.618 -7.222 1.00 34.30 98 ALA A CA 1
ATOM 772 C C . ALA A 1 101 ? 3.276 4.371 -7.421 1.00 32.73 98 ALA A C 1
ATOM 773 O O . ALA A 1 101 ? 2.692 4.341 -8.496 1.00 33.71 98 ALA A O 1
ATOM 775 N N . CYS A 1 102 ? 2.826 5.049 -6.370 1.00 32.34 99 CYS A N 1
ATOM 776 C CA . CYS A 1 102 ? 1.641 5.889 -6.438 1.00 35.09 99 CYS A CA 1
ATOM 777 C C . CYS A 1 102 ? 1.792 7.003 -5.429 1.00 41.32 99 CYS A C 1
ATOM 778 O O . CYS A 1 102 ? 2.777 7.045 -4.691 1.00 43.44 99 CYS A O 1
ATOM 781 N N . ALA A 1 103 ? 0.825 7.909 -5.390 1.00 40.58 100 ALA A N 1
ATOM 782 C CA . ALA A 1 103 ? 0.963 9.079 -4.540 1.00 39.12 100 ALA A CA 1
ATOM 783 C C . ALA A 1 103 ? 0.268 8.939 -3.190 1.00 38.87 100 ALA A C 1
ATOM 784 O O . ALA A 1 103 ? 0.528 9.732 -2.290 1.00 40.57 100 ALA A O 1
ATOM 786 N N . SER A 1 104 ? -0.591 7.930 -3.048 1.00 39.97 101 SER A N 1
ATOM 787 C CA . SER A 1 104 ? -1.430 7.772 -1.855 1.00 44.13 101 SER A CA 1
ATOM 788 C C . SER A 1 104 ? -1.377 6.381 -1.213 1.00 43.29 101 SER A C 1
ATO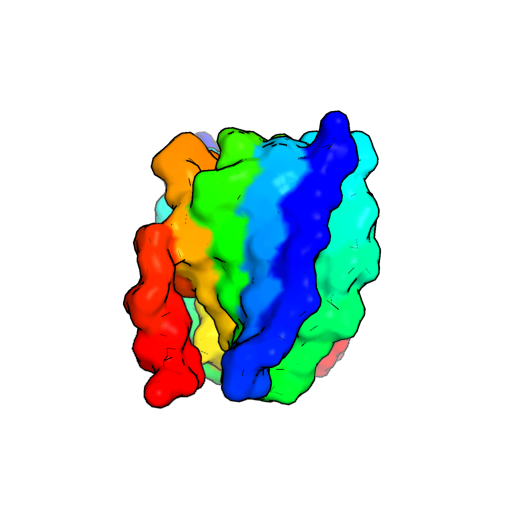M 789 O O . SER A 1 104 ? -1.253 5.371 -1.912 1.00 43.86 101 SER A O 1
ATOM 800 N N . ASP A 1 106 ? -3.809 5.085 -0.069 1.00 50.56 103 ASP A N 1
ATOM 801 C CA . ASP A 1 106 ? -5.127 4.579 -0.410 1.00 50.98 103 ASP A CA 1
ATOM 802 C C . ASP A 1 106 ? -5.063 3.761 -1.677 1.00 46.56 103 ASP A C 1
ATOM 803 O O . ASP A 1 106 ? -5.551 2.635 -1.721 1.00 46.04 103 ASP A O 1
ATOM 808 N N . GLU A 1 107 ? -4.448 4.337 -2.704 1.00 42.72 104 GLU A N 1
ATOM 809 C CA . GLU A 1 107 ? -4.223 3.631 -3.954 1.00 41.17 104 GLU A CA 1
ATOM 810 C C . GLU A 1 107 ? -3.266 2.459 -3.722 1.00 37.33 104 GLU A C 1
ATOM 811 O O . GLU A 1 107 ? -3.418 1.401 -4.321 1.00 39.42 104 GLU A O 1
ATOM 817 N N . ALA A 1 108 ? -2.300 2.641 -2.828 1.00 31.23 105 ALA A N 1
ATOM 818 C CA . ALA A 1 108 ? -1.300 1.608 -2.573 1.00 31.83 105 ALA A CA 1
ATOM 819 C C . ALA A 1 108 ? -1.880 0.301 -2.027 1.00 34.75 105 ALA A C 1
ATOM 820 O O . ALA A 1 108 ? -1.339 -0.768 -2.259 1.00 32.04 105 ALA A O 1
ATOM 822 N N . LEU A 1 109 ? -2.981 0.390 -1.295 1.00 43.77 106 LEU A N 1
ATOM 823 C CA . LEU A 1 109 ? -3.575 -0.787 -0.674 1.00 48.99 106 LEU A CA 1
ATOM 824 C C . LEU A 1 109 ? -4.430 -1.547 -1.669 1.00 49.88 106 LEU A C 1
ATOM 825 O O . LEU A 1 109 ? -4.628 -2.751 -1.537 1.00 51.52 106 LEU A O 1
ATOM 830 N N . ARG A 1 110 ? -4.935 -0.835 -2.669 1.00 49.45 107 ARG A N 1
ATOM 831 C CA . ARG A 1 110 ? -5.768 -1.446 -3.699 1.00 46.20 107 ARG A CA 1
ATOM 832 C C . ARG A 1 110 ? -4.898 -2.307 -4.569 1.00 43.54 107 ARG A C 1
ATOM 833 O O . ARG A 1 110 ? -5.303 -3.370 -5.018 1.00 44.94 107 ARG A O 1
ATOM 841 N N . ILE A 1 111 ? -3.680 -1.841 -4.782 1.00 41.09 108 ILE A N 1
ATOM 842 C CA . ILE A 1 111 ? -2.709 -2.573 -5.572 1.00 41.47 108 ILE A CA 1
ATOM 843 C C . ILE A 1 111 ? -2.344 -3.927 -4.956 1.00 44.77 108 ILE A C 1
ATOM 844 O O . ILE A 1 111 ? -2.012 -4.871 -5.672 1.00 45.25 108 ILE A O 1
ATOM 849 N N . LEU A 1 112 ? -2.416 -4.030 -3.634 1.00 44.42 109 LEU A N 1
ATOM 850 C CA . LEU A 1 112 ? -1.956 -5.237 -2.952 1.00 44.38 109 LEU A CA 1
ATOM 851 C C . LEU A 1 112 ? -3.105 -6.116 -2.450 1.00 52.55 109 LEU A C 1
ATOM 852 O O . LEU A 1 112 ? -2.891 -7.251 -2.029 1.00 53.81 109 LEU A O 1
ATOM 857 N N . GLY A 1 113 ? -4.323 -5.588 -2.490 1.00 57.82 110 GLY A N 1
ATOM 858 C CA . GLY A 1 113 ? -5.492 -6.345 -2.079 1.00 61.43 110 GLY A CA 1
ATOM 859 C C . GLY A 1 113 ? -6.020 -5.911 -0.726 1.00 66.18 110 GLY A C 1
ATOM 860 O O . GLY A 1 113 ? -5.433 -6.241 0.301 1.00 62.84 110 GLY A O 1
ATOM 861 N N . SER A 1 114 ? -7.125 -5.166 -0.733 1.00 74.45 111 SER A N 1
ATOM 862 C CA . SER A 1 114 ? -7.772 -4.700 0.497 1.00 81.61 111 SER A CA 1
ATOM 863 C C . SER A 1 114 ? -9.246 -5.095 0.576 1.00 83.32 111 SER A C 1
ATOM 864 O O . SER A 1 114 ? -9.968 -4.657 1.476 1.00 81.57 111 SER A O 1
ATOM 867 N N . SER B 1 1 ? 34.150 5.598 -34.404 1.00 47.75 -2 SER B N 1
ATOM 868 C CA . SER B 1 1 ? 33.419 6.801 -34.039 1.00 50.68 -2 SER B CA 1
ATOM 869 C C . SER B 1 1 ? 32.462 6.505 -32.895 1.00 57.21 -2 SER B C 1
ATOM 870 O O . SER B 1 1 ? 32.632 5.514 -32.186 1.00 60.93 -2 SER B O 1
ATOM 873 N N . ASN B 1 2 ? 31.452 7.356 -32.720 1.00 58.31 -1 ASN B N 1
ATOM 874 C CA . ASN B 1 2 ? 30.499 7.192 -31.621 1.00 57.71 -1 ASN B CA 1
ATOM 875 C C . ASN B 1 2 ? 29.665 5.921 -31.745 1.00 53.29 -1 ASN B C 1
ATOM 876 O O . ASN B 1 2 ? 29.166 5.385 -30.755 1.00 48.43 -1 ASN B O 1
ATOM 881 N N . ALA B 1 3 ? 29.514 5.444 -32.972 1.00 53.37 0 ALA B N 1
ATOM 882 C CA . ALA B 1 3 ? 28.821 4.188 -33.209 1.00 52.41 0 ALA B CA 1
ATOM 883 C C . ALA B 1 3 ? 29.586 3.048 -32.543 1.00 52.35 0 ALA B C 1
ATOM 884 O O . ALA B 1 3 ? 30.818 2.968 -32.663 1.00 54.47 0 ALA B O 1
ATOM 886 N N . THR B 1 4 ? 28.850 2.178 -31.844 1.00 49.66 1 THR B N 1
ATOM 887 C CA . THR B 1 4 ? 29.404 0.968 -31.219 1.00 45.88 1 THR B CA 1
ATOM 888 C C . THR B 1 4 ? 29.397 -0.220 -32.197 1.00 42.14 1 THR B C 1
ATOM 889 O O . THR B 1 4 ? 28.427 -0.438 -32.928 1.00 40.32 1 THR B O 1
ATOM 893 N N . ASP B 1 5 ? 30.488 -0.976 -32.225 1.00 39.84 2 ASP B N 1
ATOM 894 C CA . ASP B 1 5 ? 30.537 -2.162 -33.062 1.00 41.71 2 ASP B CA 1
ATOM 895 C C . ASP B 1 5 ? 30.050 -3.344 -32.247 1.00 40.40 2 ASP B C 1
ATOM 896 O O . ASP B 1 5 ? 30.655 -3.716 -31.248 1.00 33.15 2 ASP B O 1
ATOM 901 N N . THR B 1 6 ? 28.946 -3.923 -32.704 1.00 43.08 3 THR B N 1
ATOM 902 C CA . THR B 1 6 ? 28.195 -4.907 -31.952 1.00 37.47 3 THR B CA 1
ATOM 903 C C . THR B 1 6 ? 28.007 -6.157 -32.775 1.00 36.10 3 THR B C 1
ATOM 904 O O . THR B 1 6 ? 27.247 -6.152 -33.736 1.00 37.13 3 THR B O 1
ATOM 908 N N . GLN B 1 7 ? 28.686 -7.230 -32.398 1.00 33.53 4 GLN B N 1
ATOM 909 C CA . GLN B 1 7 ? 28.486 -8.505 -33.054 1.00 31.82 4 GLN B CA 1
ATOM 910 C C . GLN B 1 7 ? 27.577 -9.378 -32.227 1.00 31.31 4 GLN B C 1
ATOM 911 O O . GLN B 1 7 ? 27.610 -9.346 -31.000 1.00 32.80 4 GLN B O 1
ATOM 917 N N . ILE B 1 8 ? 26.746 -10.152 -32.908 1.00 33.94 5 ILE B N 1
ATOM 918 C CA . ILE B 1 8 ? 25.860 -11.085 -32.241 1.00 33.30 5 ILE B CA 1
ATOM 919 C C . ILE B 1 8 ? 25.924 -12.453 -32.906 1.00 32.69 5 ILE B C 1
ATOM 920 O O . ILE B 1 8 ? 25.983 -12.554 -34.123 1.00 36.87 5 ILE B O 1
ATOM 925 N N . ARG B 1 9 ? 25.926 -13.509 -32.105 1.00 32.96 6 ARG B N 1
ATOM 926 C CA . ARG B 1 9 ? 25.989 -14.859 -32.646 1.00 35.23 6 ARG B CA 1
ATOM 927 C C . ARG B 1 9 ? 25.467 -15.815 -31.606 1.00 35.75 6 ARG B C 1
ATOM 928 O O . ARG B 1 9 ? 25.234 -15.418 -30.473 1.00 33.62 6 ARG B O 1
ATOM 936 N N . THR B 1 10 ? 25.289 -17.074 -31.993 1.00 38.04 7 THR B N 1
ATOM 937 C CA . THR B 1 10 ? 24.903 -18.126 -31.054 1.00 39.47 7 THR B CA 1
ATOM 938 C C . THR B 1 10 ? 25.827 -19.336 -31.177 1.00 37.99 7 THR B C 1
ATOM 939 O O . THR B 1 10 ? 25.867 -19.985 -32.209 1.00 36.81 7 THR B O 1
ATOM 943 N N . GLU B 1 11 ? 26.588 -19.615 -30.127 1.00 38.05 8 GLU B N 1
ATOM 944 C CA . GLU B 1 11 ? 27.386 -20.831 -30.060 1.00 40.07 8 GLU B CA 1
ATOM 945 C C . GLU B 1 11 ? 26.651 -21.856 -29.209 1.00 41.16 8 GLU B C 1
ATOM 946 O O . GLU B 1 11 ? 26.365 -21.600 -28.031 1.00 44.66 8 GLU B O 1
ATOM 952 N N . GLN B 1 12 ? 26.361 -23.016 -29.784 1.00 39.94 9 GLN B N 1
ATOM 953 C CA . GLN B 1 12 ? 25.779 -24.115 -29.025 1.00 40.68 9 GLN B CA 1
ATOM 954 C C . GLN B 1 12 ? 24.885 -23.632 -27.876 1.00 37.13 9 GLN B C 1
ATOM 955 O O . GLN B 1 12 ? 25.213 -23.794 -26.703 1.00 37.85 9 GLN B O 1
ATOM 961 N N . GLY B 1 13 ? 23.763 -23.021 -28.230 1.00 37.12 10 GLY B N 1
ATOM 962 C CA . GLY B 1 13 ? 22.732 -22.683 -27.272 1.00 35.36 10 GLY B CA 1
ATOM 963 C C . GLY B 1 13 ? 22.891 -21.330 -26.628 1.00 37.79 10 GLY B C 1
ATOM 964 O O . GLY B 1 13 ? 21.931 -20.794 -26.084 1.00 42.43 10 GLY B O 1
ATOM 965 N N . ILE B 1 14 ? 24.096 -20.774 -26.686 1.00 37.34 11 ILE B N 1
ATOM 966 C CA . ILE B 1 14 ? 24.362 -19.499 -26.030 1.00 36.18 11 ILE B CA 1
ATOM 967 C C . ILE B 1 14 ? 24.450 -18.317 -26.985 1.00 36.16 11 ILE B C 1
ATOM 968 O O . ILE B 1 14 ? 25.150 -18.356 -27.994 1.00 37.28 11 ILE B O 1
ATOM 973 N N . ASP B 1 15 ? 23.733 -17.261 -26.635 1.00 32.69 12 ASP B N 1
ATOM 974 C CA . ASP B 1 15 ? 23.742 -16.037 -27.389 1.00 26.92 12 ASP B CA 1
ATOM 975 C C . ASP B 1 15 ? 24.869 -15.165 -26.883 1.00 28.73 12 ASP B C 1
ATOM 976 O O . ASP B 1 15 ? 24.879 -14.750 -25.734 1.00 31.70 12 ASP B O 1
ATOM 981 N N . ILE B 1 16 ? 25.827 -14.900 -27.755 1.00 28.17 13 ILE B N 1
ATOM 982 C CA . ILE B 1 16 ? 27.009 -14.159 -27.382 1.00 27.22 13 ILE B CA 1
ATOM 983 C C . ILE B 1 16 ? 27.041 -12.828 -28.119 1.00 28.07 13 ILE B C 1
ATOM 984 O O . ILE B 1 16 ? 26.928 -12.783 -29.337 1.00 29.25 13 ILE B O 1
ATOM 989 N N . ILE B 1 17 ? 27.186 -11.742 -27.371 1.00 27.18 14 ILE B N 1
ATOM 990 C CA . ILE B 1 17 ? 27.110 -10.406 -27.927 1.00 25.72 14 ILE B CA 1
ATOM 991 C C . ILE B 1 17 ? 28.362 -9.626 -27.566 1.00 29.19 14 ILE B C 1
ATOM 992 O O . ILE B 1 17 ? 28.692 -9.482 -26.384 1.00 29.45 14 ILE B O 1
ATOM 997 N N . THR B 1 18 ? 29.050 -9.120 -28.588 1.00 30.01 15 THR B N 1
ATOM 998 C CA . THR B 1 18 ? 30.339 -8.456 -28.423 1.00 28.78 15 THR B CA 1
ATOM 999 C C . THR B 1 18 ? 30.262 -6.989 -28.801 1.00 27.19 15 THR B C 1
ATOM 1000 O O . THR B 1 18 ? 29.770 -6.653 -29.854 1.00 32.72 15 THR B O 1
ATOM 1004 N N . LEU B 1 19 ? 30.766 -6.120 -27.936 1.00 29.82 16 LEU B N 1
ATOM 1005 C CA . LEU B 1 19 ? 30.645 -4.677 -28.112 1.00 33.87 16 LEU B CA 1
ATOM 1006 C C . LEU B 1 19 ? 32.021 -4.016 -28.204 1.00 37.42 16 LEU B C 1
ATOM 1007 O O . LEU B 1 19 ? 32.948 -4.403 -27.492 1.00 39.51 16 LEU B O 1
ATOM 1012 N N . HIS B 1 20 ? 32.136 -3.020 -29.082 1.00 37.69 17 HIS B N 1
ATOM 1013 C CA . HIS B 1 20 ? 33.360 -2.242 -29.268 1.00 36.65 17 HIS B CA 1
ATOM 1014 C C . HIS B 1 20 ? 32.997 -0.781 -29.253 1.00 37.02 17 HIS B C 1
ATOM 1015 O O . HIS B 1 20 ? 32.338 -0.294 -30.166 1.00 39.11 17 HIS B O 1
ATOM 1022 N N . GLY B 1 21 ? 33.437 -0.077 -28.224 1.00 37.72 18 GLY B N 1
ATOM 1023 C CA . GLY B 1 21 ? 33.222 1.349 -28.147 1.00 34.38 18 GLY B CA 1
ATOM 1024 C C . GLY B 1 21 ? 32.845 1.739 -26.745 1.00 29.60 18 GLY B C 1
ATOM 1025 O O . GLY B 1 21 ? 33.147 1.038 -25.800 1.00 30.65 18 GLY B O 1
ATOM 1026 N N . HIS B 1 22 ? 32.186 2.877 -26.623 1.00 31.07 19 HIS B N 1
ATOM 1027 C CA . HIS B 1 22 ? 31.668 3.320 -25.348 1.00 31.51 19 HIS B CA 1
ATOM 1028 C C . HIS B 1 22 ? 30.178 3.472 -25.521 1.00 31.13 19 HIS B C 1
ATOM 1029 O O . HIS B 1 22 ? 29.699 3.672 -26.630 1.00 32.93 19 HIS B O 1
ATOM 1036 N N . LEU B 1 23 ? 29.443 3.364 -24.428 1.00 34.68 20 LEU B N 1
ATOM 1037 C CA . LEU B 1 23 ? 28.000 3.517 -24.484 1.00 36.48 20 LEU B CA 1
ATOM 1038 C C . LEU B 1 23 ? 27.553 4.807 -23.816 1.00 39.39 20 LEU B C 1
ATOM 1039 O O . LEU B 1 23 ? 27.395 4.857 -22.591 1.00 43.38 20 LEU B O 1
ATOM 1044 N N . ASP B 1 24 ? 27.356 5.848 -24.623 1.00 36.86 21 ASP B N 1
ATOM 1045 C CA . ASP B 1 24 ? 26.829 7.110 -24.121 1.00 35.99 21 ASP B CA 1
ATOM 1046 C C . ASP B 1 24 ? 25.456 7.433 -24.707 1.00 39.48 21 ASP B C 1
ATOM 1047 O O . ASP B 1 24 ? 24.756 6.553 -25.212 1.00 37.59 21 ASP B O 1
ATOM 1052 N N . THR B 1 25 ? 25.075 8.705 -24.639 1.00 43.55 22 THR B N 1
ATOM 1053 C CA . THR B 1 25 ? 23.745 9.124 -25.064 1.00 39.26 22 THR B CA 1
ATOM 1054 C C . THR B 1 25 ? 23.503 8.864 -26.530 1.00 40.55 22 THR B C 1
ATOM 1055 O O . THR B 1 25 ? 22.419 8.444 -26.917 1.00 43.82 22 THR B O 1
ATOM 1059 N N . ARG B 1 26 ? 24.526 9.109 -27.340 1.00 43.33 23 ARG B N 1
ATOM 1060 C CA . ARG B 1 26 ? 24.472 8.891 -28.789 1.00 43.24 23 ARG B CA 1
ATOM 1061 C C . ARG B 1 26 ? 24.505 7.412 -29.179 1.00 42.87 23 ARG B C 1
ATOM 1062 O O . ARG B 1 26 ? 23.770 6.975 -30.075 1.00 41.10 23 ARG B O 1
ATOM 1070 N N . SER B 1 27 ? 25.358 6.651 -28.494 1.00 44.26 24 SER B N 1
ATOM 1071 C CA . SER B 1 27 ? 25.642 5.259 -28.850 1.00 44.89 24 SER B CA 1
ATOM 1072 C C . SER B 1 27 ? 24.753 4.186 -28.196 1.00 41.14 24 SER B C 1
ATOM 1073 O O . SER B 1 27 ? 24.779 3.033 -28.617 1.00 40.15 24 SER B O 1
ATOM 1076 N N . SER B 1 28 ? 23.968 4.561 -27.188 1.00 38.67 25 SER B N 1
ATOM 1077 C CA . SER B 1 28 ? 23.225 3.578 -26.393 1.00 39.80 25 SER B CA 1
ATOM 1078 C C . SER B 1 28 ? 21.945 2.989 -27.008 1.00 41.97 25 SER B C 1
ATOM 1079 O O . SER B 1 28 ? 21.695 1.791 -26.887 1.00 39.72 25 SER B O 1
ATOM 1082 N N . PRO B 1 29 ? 21.116 3.829 -27.640 1.00 46.74 26 PRO B N 1
ATOM 1083 C CA . PRO B 1 29 ? 19.858 3.323 -28.201 1.00 45.83 26 PRO B CA 1
ATOM 1084 C C . PRO B 1 29 ? 20.091 2.173 -29.161 1.00 40.71 26 PRO B C 1
ATOM 1085 O O . PRO B 1 29 ? 19.362 1.185 -29.140 1.00 40.43 26 PRO B O 1
ATOM 1089 N N . ALA B 1 30 ? 21.109 2.316 -30.000 1.00 39.16 27 ALA B N 1
ATOM 1090 C CA . ALA B 1 30 ? 21.421 1.328 -31.016 1.00 38.08 27 ALA B CA 1
ATOM 1091 C C . ALA B 1 30 ? 21.836 0.004 -30.395 1.00 34.79 27 ALA B C 1
ATOM 1092 O O . ALA B 1 30 ? 21.553 -1.067 -30.929 1.00 36.64 27 ALA B O 1
ATOM 1094 N N . VAL B 1 31 ? 22.513 0.079 -29.263 1.00 31.24 28 VAL B N 1
ATOM 1095 C CA . VAL B 1 31 ? 22.963 -1.120 -28.588 1.00 30.81 28 VAL B CA 1
ATOM 1096 C C . VAL B 1 31 ? 21.829 -1.811 -27.870 1.00 33.55 28 VAL B C 1
ATOM 1097 O O . VAL B 1 31 ? 21.781 -3.027 -27.793 1.00 35.65 28 VAL B O 1
ATOM 1101 N N . GLN B 1 32 ? 20.918 -1.027 -27.324 1.00 34.62 29 GLN B N 1
ATOM 1102 C CA . GLN B 1 32 ? 19.794 -1.598 -26.632 1.00 33.27 29 GLN B CA 1
ATOM 1103 C C . GLN B 1 32 ? 18.802 -2.187 -27.630 1.00 34.23 29 GLN B C 1
ATOM 1104 O O . GLN B 1 32 ? 18.301 -3.286 -27.428 1.00 36.70 29 GLN B O 1
ATOM 1110 N N . ALA B 1 33 ? 18.519 -1.464 -28.708 1.00 33.93 30 ALA B N 1
ATOM 1111 C CA . ALA B 1 33 ? 17.583 -1.951 -29.718 1.00 36.34 30 ALA B CA 1
ATOM 1112 C C . ALA B 1 33 ? 18.110 -3.171 -30.468 1.00 37.44 30 ALA B C 1
ATOM 1113 O O . ALA B 1 33 ? 17.342 -4.021 -30.891 1.00 41.85 30 ALA B O 1
ATOM 1115 N N . ALA B 1 34 ? 19.422 -3.251 -30.639 1.00 35.27 31 ALA B N 1
ATOM 1116 C CA . ALA B 1 34 ? 20.034 -4.401 -31.281 1.00 33.45 31 ALA B CA 1
ATOM 1117 C C . ALA B 1 34 ? 20.129 -5.611 -30.344 1.00 36.79 31 ALA B C 1
ATOM 1118 O O . ALA B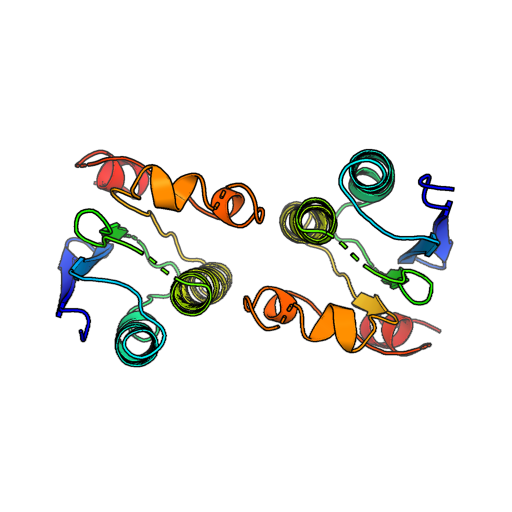 1 34 ? 19.700 -6.711 -30.678 1.00 40.88 31 ALA B O 1
ATOM 1120 N N . VAL B 1 35 ? 20.691 -5.393 -29.163 1.00 36.73 32 VAL B N 1
ATOM 1121 C CA . VAL B 1 35 ? 20.959 -6.460 -28.210 1.00 34.96 32 VAL B CA 1
ATOM 1122 C C . VAL B 1 35 ? 19.723 -7.001 -27.511 1.00 40.78 32 VAL B C 1
ATOM 1123 O O . VAL B 1 35 ? 19.601 -8.201 -27.308 1.00 44.72 32 VAL B O 1
ATOM 1127 N N . LEU B 1 36 ? 18.815 -6.108 -27.135 1.00 41.62 33 LEU B N 1
ATOM 1128 C CA . LEU B 1 36 ? 17.668 -6.465 -26.310 1.00 43.76 33 LEU B CA 1
ATOM 1129 C C . LEU B 1 36 ? 16.751 -7.536 -26.910 1.00 48.96 33 LEU B C 1
ATOM 1130 O O . LEU B 1 36 ? 16.326 -8.453 -26.205 1.00 52.01 33 LEU B O 1
ATOM 1135 N N . PRO B 1 37 ? 16.416 -7.411 -28.207 1.00 48.44 34 PRO B N 1
ATOM 1136 C CA . PRO B 1 37 ? 15.589 -8.426 -28.876 1.00 47.55 34 PRO B CA 1
ATOM 1137 C C . PRO B 1 37 ? 16.150 -9.852 -28.875 1.00 44.31 34 PRO B C 1
ATOM 1138 O O . PRO B 1 37 ? 15.373 -10.789 -28.777 1.00 45.11 34 PRO B O 1
ATOM 1142 N N . ARG B 1 38 ? 17.459 -10.022 -28.986 1.00 42.70 35 ARG B N 1
ATOM 1143 C CA . ARG B 1 38 ? 18.008 -11.359 -29.115 1.00 45.47 35 ARG B CA 1
ATOM 1144 C C . ARG B 1 38 ? 17.937 -12.107 -27.785 1.00 54.63 35 ARG B C 1
ATOM 1145 O O . ARG B 1 38 ? 18.382 -13.246 -27.686 1.00 59.83 35 ARG B O 1
ATOM 1153 N N . VAL B 1 39 ? 17.381 -11.455 -26.766 1.00 57.03 36 VAL B N 1
ATOM 1154 C CA . VAL B 1 39 ? 17.070 -12.099 -25.489 1.00 58.04 36 VAL B CA 1
ATOM 1155 C C . VAL B 1 39 ? 15.901 -13.075 -25.670 1.00 62.12 36 VAL B C 1
ATOM 1156 O O . VAL B 1 39 ? 14.733 -12.678 -25.643 1.00 64.45 36 VAL B O 1
ATOM 1160 N N . THR B 1 40 ? 16.214 -14.351 -25.869 1.00 62.34 37 THR B N 1
ATOM 1161 C CA . THR B 1 40 ? 15.184 -15.353 -26.127 1.00 62.94 37 THR B CA 1
ATOM 1162 C C . THR B 1 40 ? 14.509 -15.796 -24.834 1.00 61.23 37 THR B C 1
ATOM 1163 O O . THR B 1 40 ? 14.670 -15.146 -23.802 1.00 64.27 37 THR B O 1
ATOM 1167 N N . ALA B 1 41 ? 13.747 -16.887 -24.891 1.00 57.40 38 ALA B N 1
ATOM 1168 C CA . ALA B 1 41 ? 12.991 -17.349 -23.725 1.00 57.02 38 ALA B CA 1
ATOM 1169 C C . ALA B 1 41 ? 13.708 -18.486 -23.008 1.00 55.26 38 ALA B C 1
ATOM 1170 O O . ALA B 1 41 ? 14.126 -19.463 -23.626 1.00 50.57 38 ALA B O 1
ATOM 1172 N N . LYS B 1 42 ? 13.855 -18.343 -21.697 1.00 60.32 39 LYS B N 1
ATOM 1173 C CA . LYS B 1 42 ? 14.634 -19.289 -20.908 1.00 62.84 39 LYS B CA 1
ATOM 1174 C C . LYS B 1 42 ? 16.012 -19.482 -21.534 1.00 61.98 39 LYS B C 1
ATOM 1175 O O . LYS B 1 42 ? 16.445 -20.614 -21.748 1.00 63.09 39 LYS B O 1
ATOM 1181 N N . GLY B 1 43 ? 16.702 -18.379 -21.824 1.00 57.99 40 GLY B N 1
ATOM 1182 C CA . GLY B 1 43 ? 17.920 -18.437 -22.616 1.00 54.40 40 GLY B CA 1
ATOM 1183 C C . GLY B 1 43 ? 19.234 -18.372 -21.865 1.00 53.41 40 GLY B C 1
ATOM 1184 O O . GLY B 1 43 ? 19.268 -18.395 -20.636 1.00 52.06 40 GLY B O 1
ATOM 1185 N N . LYS B 1 44 ? 20.322 -18.301 -22.628 1.00 40.48 41 LYS B N 1
ATOM 1186 C CA . LYS B 1 44 ? 21.666 -18.118 -22.086 1.00 38.40 41 LYS B CA 1
ATOM 1187 C C . LYS B 1 44 ? 22.374 -17.033 -22.886 1.00 35.26 41 LYS B C 1
ATOM 1188 O O . LYS B 1 44 ? 22.454 -17.120 -24.099 1.00 38.57 41 LYS B O 1
ATOM 1202 N N . ILE B 1 46 ? 25.875 -14.386 -22.976 1.00 34.17 43 ILE B N 1
ATOM 1203 C CA . ILE B 1 46 ? 27.115 -13.769 -22.557 1.00 28.06 43 ILE B CA 1
ATOM 1204 C C . ILE B 1 46 ? 27.183 -12.421 -23.222 1.00 26.04 43 ILE B C 1
ATOM 1205 O O . ILE B 1 46 ? 27.019 -12.313 -24.421 1.00 28.05 43 ILE B O 1
ATOM 1210 N N . LEU B 1 47 ? 27.410 -11.376 -22.452 1.00 29.50 44 LEU B N 1
ATOM 1211 C CA . LEU B 1 47 ? 27.600 -10.062 -23.037 1.00 29.53 44 LEU B CA 1
ATOM 1212 C C . LEU B 1 47 ? 29.053 -9.678 -22.824 1.00 27.92 44 LEU B C 1
ATOM 1213 O O . LEU B 1 47 ? 29.488 -9.389 -21.699 1.00 30.20 44 LEU B O 1
ATOM 1218 N N . ASP B 1 48 ? 29.807 -9.699 -23.912 1.00 27.73 45 ASP B N 1
ATOM 1219 C CA . ASP B 1 48 ? 31.237 -9.480 -23.857 1.00 26.77 45 ASP B CA 1
ATOM 1220 C C . ASP B 1 48 ? 31.511 -7.996 -23.933 1.00 27.02 45 ASP B C 1
ATOM 1221 O O . ASP B 1 48 ? 31.148 -7.341 -24.901 1.00 29.09 45 ASP B O 1
ATOM 1226 N N . LEU B 1 49 ? 32.150 -7.469 -22.895 1.00 30.55 46 LEU B N 1
ATOM 1227 C CA . LEU B 1 49 ? 32.347 -6.040 -22.759 1.00 28.88 46 LEU B CA 1
ATOM 1228 C C . LEU B 1 49 ? 33.814 -5.690 -22.690 1.00 30.37 46 LEU B C 1
ATOM 1229 O O . LEU B 1 49 ? 34.165 -4.568 -22.367 1.00 33.32 46 LEU B O 1
ATOM 1234 N N . ARG B 1 50 ? 34.668 -6.655 -23.000 1.00 31.37 47 ARG B N 1
ATOM 1235 C CA . ARG B 1 50 ? 36.109 -6.454 -22.948 1.00 34.11 47 ARG B CA 1
ATOM 1236 C C . ARG B 1 50 ? 36.584 -5.181 -23.651 1.00 38.39 47 ARG B C 1
ATOM 1237 O O . ARG B 1 50 ? 37.535 -4.544 -23.205 1.00 41.16 47 ARG B O 1
ATOM 1245 N N . GLU B 1 51 ? 35.925 -4.813 -24.746 1.00 38.80 48 GLU B N 1
ATOM 1246 C CA . GLU B 1 51 ? 36.371 -3.689 -25.568 1.00 37.18 48 GLU B CA 1
ATOM 1247 C C . GLU B 1 51 ? 35.547 -2.417 -25.388 1.00 32.41 48 GLU B C 1
ATOM 1248 O O . GLU B 1 51 ? 35.632 -1.512 -26.187 1.00 33.22 48 GLU B O 1
ATOM 1254 N N . VAL B 1 52 ? 34.744 -2.349 -24.341 1.00 33.25 49 VAL B N 1
ATOM 1255 C CA . VAL B 1 52 ? 34.038 -1.120 -24.030 1.00 34.64 49 VAL B CA 1
ATOM 1256 C C . VAL B 1 52 ? 34.830 -0.278 -23.003 1.00 42.29 49 VAL B C 1
ATOM 1257 O O . VAL B 1 52 ? 34.963 -0.654 -21.830 1.00 44.03 49 VAL B O 1
ATOM 1261 N N . SER B 1 53 ? 35.367 0.857 -23.445 1.00 42.97 50 SER B N 1
ATOM 1262 C CA . SER B 1 53 ? 36.067 1.751 -22.537 1.00 41.53 50 SER B CA 1
ATOM 1263 C C . SER B 1 53 ? 35.156 2.176 -21.396 1.00 44.16 50 SER B C 1
ATOM 1264 O O . SER B 1 53 ? 35.411 1.823 -20.252 1.00 51.68 50 SER B O 1
ATOM 1267 N N . TYR B 1 54 ? 34.090 2.916 -21.705 1.00 39.62 51 TYR B N 1
ATOM 1268 C CA . TYR B 1 54 ? 33.162 3.402 -20.676 1.00 37.05 51 TYR B CA 1
ATOM 1269 C C . TYR B 1 54 ? 31.691 3.324 -21.064 1.00 34.43 51 TYR B C 1
ATOM 1270 O O . TYR B 1 54 ? 31.347 2.824 -22.121 1.00 32.82 51 TYR B O 1
ATOM 1287 N N . SER B 1 56 ? 28.149 6.033 -20.114 1.00 45.75 53 SER B N 1
ATOM 1288 C CA . SER B 1 56 ? 27.487 7.081 -19.340 1.00 43.48 53 SER B CA 1
ATOM 1289 C C . SER B 1 56 ? 26.282 6.552 -18.584 1.00 40.98 53 SER B C 1
ATOM 1290 O O . SER B 1 56 ? 26.041 5.356 -18.541 1.00 39.83 53 SER B O 1
ATOM 1293 N N . SER B 1 57 ? 25.524 7.456 -17.981 1.00 46.87 54 SER B N 1
ATOM 1294 C CA . SER B 1 57 ? 24.308 7.075 -17.284 1.00 46.17 54 SER B CA 1
ATOM 1295 C C . SER B 1 57 ? 23.396 6.314 -18.241 1.00 47.03 54 SER B C 1
ATOM 1296 O O . SER B 1 57 ? 22.885 5.241 -17.924 1.00 47.45 54 SER B O 1
ATOM 1299 N N . ALA B 1 58 ? 23.212 6.888 -19.423 1.00 47.66 55 ALA B N 1
ATOM 1300 C CA . ALA B 1 58 ? 22.373 6.305 -20.458 1.00 47.09 55 ALA B CA 1
ATOM 1301 C C . ALA B 1 58 ? 22.807 4.891 -20.809 1.00 43.29 55 ALA B C 1
ATOM 1302 O O . ALA B 1 58 ? 21.975 4.020 -21.024 1.00 44.05 55 ALA B O 1
ATOM 1304 N N . GLY B 1 59 ? 24.113 4.670 -20.875 1.00 39.75 56 GLY B N 1
ATOM 1305 C CA . GLY B 1 59 ? 24.639 3.370 -21.239 1.00 39.15 56 GLY B CA 1
ATOM 1306 C C . GLY B 1 59 ? 24.326 2.308 -20.207 1.00 37.28 56 GLY B C 1
ATOM 1307 O O . GLY B 1 59 ? 23.674 1.315 -20.489 1.00 37.52 56 GLY B O 1
ATOM 1308 N N . LEU B 1 60 ? 24.809 2.522 -18.998 1.00 39.46 57 LEU B N 1
ATOM 1309 C CA . LEU B 1 60 ? 24.572 1.589 -17.916 1.00 41.37 57 LEU B CA 1
ATOM 1310 C C . LEU B 1 60 ? 23.076 1.306 -17.806 1.00 41.61 57 LEU B C 1
ATOM 1311 O O . LEU B 1 60 ? 22.668 0.194 -17.464 1.00 42.64 57 LEU B O 1
ATOM 1316 N N . ARG B 1 61 ? 22.260 2.302 -18.134 1.00 41.42 58 ARG B N 1
ATOM 1317 C CA . ARG B 1 61 ? 20.818 2.101 -18.217 1.00 42.79 58 ARG B CA 1
ATOM 1318 C C . ARG B 1 61 ? 20.513 1.003 -19.238 1.00 46.32 58 ARG B C 1
ATOM 1319 O O . ARG B 1 61 ? 19.540 0.268 -19.093 1.00 47.24 58 ARG B O 1
ATOM 1327 N N . VAL B 1 62 ? 21.350 0.883 -20.269 1.00 48.78 59 VAL B N 1
ATOM 1328 C CA . VAL B 1 62 ? 21.178 -0.189 -21.248 1.00 45.50 59 VAL B CA 1
ATOM 1329 C C . VAL B 1 62 ? 21.414 -1.539 -20.568 1.00 42.74 59 VAL B C 1
ATOM 1330 O O . VAL B 1 62 ? 20.610 -2.452 -20.707 1.00 43.57 59 VAL B O 1
ATOM 1334 N N . LEU B 1 63 ? 22.499 -1.659 -19.810 1.00 36.96 60 LEU B N 1
ATOM 1335 C CA . LEU B 1 63 ? 22.745 -2.886 -19.075 1.00 35.03 60 LEU B CA 1
ATOM 1336 C C . LEU B 1 63 ? 21.584 -3.146 -18.150 1.00 35.87 60 LEU B C 1
ATOM 1337 O O . LEU B 1 63 ? 21.330 -4.279 -17.766 1.00 32.07 60 LEU B O 1
ATOM 1342 N N . LEU B 1 64 ? 20.886 -2.083 -17.770 1.00 41.74 61 LEU B N 1
ATOM 1343 C CA . LEU B 1 64 ? 19.796 -2.213 -16.812 1.00 45.40 61 LEU B CA 1
ATOM 1344 C C . LEU B 1 64 ? 18.544 -2.832 -17.425 1.00 47.22 61 LEU B C 1
ATOM 1345 O O . LEU B 1 64 ? 17.929 -3.719 -16.828 1.00 47.52 61 LEU B O 1
ATOM 1350 N N . SER B 1 65 ? 18.171 -2.370 -18.615 1.00 45.18 62 SER B N 1
ATOM 1351 C CA . SER B 1 65 ? 16.966 -2.862 -19.268 1.00 45.74 62 SER B CA 1
ATOM 1352 C C . SER B 1 65 ? 17.162 -4.269 -19.798 1.00 41.51 62 SER B C 1
ATOM 1353 O O . SER B 1 65 ? 16.207 -5.019 -19.980 1.00 39.85 62 SER B O 1
ATOM 1356 N N . LEU B 1 66 ? 18.419 -4.606 -20.050 1.00 38.96 63 LEU B N 1
ATOM 1357 C CA . LEU B 1 66 ? 18.798 -5.937 -20.467 1.00 33.69 63 LEU B CA 1
ATOM 1358 C C . LEU B 1 66 ? 18.647 -6.866 -19.273 1.00 33.95 63 LEU B C 1
ATOM 1359 O O . LEU B 1 66 ? 18.226 -8.008 -19.418 1.00 37.10 63 LEU B O 1
ATOM 1364 N N . TYR B 1 67 ? 18.981 -6.375 -18.086 1.00 33.76 64 TYR B N 1
ATOM 1365 C CA . TYR B 1 67 ? 18.789 -7.170 -16.876 1.00 35.12 64 TYR B CA 1
ATOM 1366 C C . TYR B 1 67 ? 17.317 -7.352 -16.540 1.00 36.79 64 TYR B C 1
ATOM 1367 O O . TYR B 1 67 ? 16.851 -8.473 -16.369 1.00 36.87 64 TYR B O 1
ATOM 1376 N N . ARG B 1 68 ? 16.592 -6.245 -16.433 1.00 37.72 65 ARG B N 1
ATOM 1377 C CA . ARG B 1 68 ? 15.152 -6.311 -16.229 1.00 39.59 65 ARG B CA 1
ATOM 1378 C C . ARG B 1 68 ? 14.547 -7.301 -17.215 1.00 42.30 65 ARG B C 1
ATOM 1379 O O . ARG B 1 68 ? 13.877 -8.256 -16.836 1.00 44.76 65 ARG B O 1
ATOM 1387 N N . HIS B 1 69 ? 14.792 -7.067 -18.495 1.00 41.44 66 HIS B N 1
ATOM 1388 C CA . HIS B 1 69 ? 14.130 -7.839 -19.522 1.00 45.37 66 HIS B CA 1
ATOM 1389 C C . HIS B 1 69 ? 14.597 -9.279 -19.565 1.00 44.30 66 HIS B C 1
ATOM 1390 O O . HIS B 1 69 ? 13.788 -10.174 -19.753 1.00 47.10 66 HIS B O 1
ATOM 1397 N N . THR B 1 70 ? 15.892 -9.504 -19.376 1.00 42.73 67 THR B N 1
ATOM 1398 C CA . THR B 1 70 ? 16.416 -10.859 -19.223 1.00 38.03 67 THR B CA 1
ATOM 1399 C C . THR B 1 70 ? 15.593 -11.609 -18.179 1.00 40.81 67 THR B C 1
ATOM 1400 O O . THR B 1 70 ? 15.472 -12.830 -18.231 1.00 39.68 67 THR B O 1
ATOM 1404 N N . SER B 1 71 ? 15.030 -10.861 -17.232 1.00 44.40 68 SER B N 1
ATOM 1405 C CA . SER B 1 71 ? 14.187 -11.430 -16.186 1.00 44.30 68 SER B CA 1
ATOM 1406 C C . SER B 1 71 ? 12.824 -11.808 -16.735 1.00 47.18 68 SER B C 1
ATOM 1407 O O . SER B 1 71 ? 12.321 -12.893 -16.454 1.00 47.95 68 SER B O 1
ATOM 1410 N N . ASN B 1 72 ? 12.225 -10.913 -17.508 1.00 51.15 69 ASN B N 1
ATOM 1411 C CA . ASN B 1 72 ? 10.910 -11.160 -18.079 1.00 55.25 69 ASN B CA 1
ATOM 1412 C C . ASN B 1 72 ? 10.878 -12.457 -18.875 1.00 56.99 69 ASN B C 1
ATOM 1413 O O . ASN B 1 72 ? 9.832 -13.082 -19.022 1.00 59.38 69 ASN B O 1
ATOM 1418 N N . GLN B 1 73 ? 12.038 -12.859 -19.378 1.00 59.57 70 GLN B N 1
ATOM 1419 C CA . GLN B 1 73 ? 12.153 -14.074 -20.173 1.00 59.38 70 GLN B CA 1
ATOM 1420 C C . GLN B 1 73 ? 12.820 -15.180 -19.370 1.00 57.61 70 GLN B C 1
ATOM 1421 O O . GLN B 1 73 ? 13.208 -16.210 -19.924 1.00 57.08 70 GLN B O 1
ATOM 1427 N N . GLN B 1 74 ? 12.932 -14.943 -18.064 1.00 54.34 71 GLN B N 1
ATOM 1428 C CA . GLN B 1 74 ? 13.572 -15.858 -17.120 1.00 52.42 71 GLN B CA 1
ATOM 1429 C C . GLN B 1 74 ? 14.728 -16.616 -17.747 1.00 50.69 71 GLN B C 1
ATOM 1430 O O . GLN B 1 74 ? 14.628 -17.806 -18.036 1.00 51.12 71 GLN B O 1
ATOM 1436 N N . GLY B 1 75 ? 15.831 -15.908 -17.947 1.00 48.27 72 GLY B N 1
ATOM 1437 C CA . GLY B 1 75 ? 16.993 -16.481 -18.592 1.00 47.22 72 GLY B CA 1
ATOM 1438 C C . GLY B 1 75 ? 18.260 -16.104 -17.863 1.00 45.45 72 GLY B C 1
ATOM 1439 O O . GLY B 1 75 ? 18.209 -15.469 -16.811 1.00 48.79 72 GLY B O 1
ATOM 1440 N N . ALA B 1 76 ? 19.398 -16.498 -18.421 1.00 40.21 73 ALA B N 1
ATOM 1441 C CA . ALA B 1 76 ? 20.667 -16.311 -17.747 1.00 40.02 73 ALA B CA 1
ATOM 1442 C C . ALA B 1 76 ? 21.513 -15.273 -18.470 1.00 41.64 73 ALA B C 1
ATOM 1443 O O . ALA B 1 76 ? 21.255 -14.959 -19.629 1.00 41.63 73 ALA B O 1
ATOM 1445 N N . LEU B 1 77 ? 22.519 -14.745 -17.773 1.00 40.57 74 LEU B N 1
ATOM 1446 C CA . LEU B 1 77 ? 23.393 -13.712 -18.323 1.00 39.12 74 LEU B CA 1
ATOM 1447 C C . LEU B 1 77 ? 24.683 -13.579 -17.507 1.00 35.08 74 LEU B C 1
ATOM 1448 O O . LEU B 1 77 ? 24.636 -13.430 -16.292 1.00 31.07 74 LEU B O 1
ATOM 1453 N N . VAL B 1 78 ? 25.827 -13.638 -18.190 1.00 34.25 75 VAL B N 1
ATOM 1454 C CA . VAL B 1 78 ? 27.127 -13.386 -17.572 1.00 31.31 75 VAL B CA 1
ATOM 1455 C C . VAL B 1 78 ? 27.816 -12.226 -18.300 1.00 30.66 75 VAL B C 1
ATOM 1456 O O . VAL B 1 78 ? 27.859 -12.194 -19.531 1.00 33.05 75 VAL B O 1
ATOM 1460 N N . LEU B 1 79 ? 28.317 -11.258 -17.540 1.00 28.18 76 LEU B N 1
ATOM 1461 C CA . LEU B 1 79 ? 29.008 -10.111 -18.107 1.00 29.57 76 LEU B CA 1
ATOM 1462 C C . LEU B 1 79 ? 30.500 -10.388 -18.147 1.00 31.90 76 LEU B C 1
ATOM 1463 O O . LEU B 1 79 ? 31.119 -10.571 -17.110 1.00 34.60 76 LEU B O 1
ATOM 1468 N N . VAL B 1 80 ? 31.090 -10.408 -19.335 1.00 30.77 77 VAL B N 1
ATOM 1469 C CA . VAL B 1 80 ? 32.513 -10.696 -19.422 1.00 28.42 77 VAL B CA 1
ATOM 1470 C C . VAL B 1 80 ? 33.339 -9.447 -19.673 1.00 26.99 77 VAL B C 1
ATOM 1471 O O . VAL B 1 80 ? 32.975 -8.606 -20.477 1.00 28.00 77 VAL B O 1
ATOM 1475 N N . GLY B 1 81 ? 34.433 -9.315 -18.937 1.00 29.16 78 GLY B N 1
ATOM 1476 C CA . GLY B 1 81 ? 35.437 -8.321 -19.249 1.00 30.03 78 GLY B CA 1
ATOM 1477 C C . GLY B 1 81 ? 35.161 -6.894 -18.841 1.00 29.83 78 GLY B C 1
ATOM 1478 O O . GLY B 1 81 ? 35.806 -5.975 -19.331 1.00 33.41 78 GLY B O 1
ATOM 1479 N N . VAL B 1 82 ? 34.212 -6.701 -17.939 1.00 27.10 79 VAL B N 1
ATOM 1480 C CA . VAL B 1 82 ? 33.966 -5.384 -17.372 1.00 31.45 79 VAL B CA 1
ATOM 1481 C C . VAL B 1 82 ? 35.196 -4.798 -16.637 1.00 37.10 79 VAL B C 1
ATOM 1482 O O . VAL B 1 82 ? 35.715 -5.402 -15.691 1.00 39.99 79 VAL B O 1
ATOM 1486 N N . SER B 1 83 ? 35.644 -3.616 -17.062 1.00 35.98 80 SER B N 1
ATOM 1487 C CA . SER B 1 83 ? 36.803 -2.955 -16.458 1.00 33.13 80 SER B CA 1
ATOM 1488 C C . SER B 1 83 ? 36.571 -2.569 -14.995 1.00 34.79 80 SER B C 1
ATOM 1489 O O . SER B 1 83 ? 35.435 -2.473 -14.544 1.00 36.63 80 SER B O 1
ATOM 1492 N N . GLU B 1 84 ? 37.649 -2.348 -14.252 1.00 35.55 81 GLU B N 1
ATOM 1493 C CA . GLU B 1 84 ? 37.521 -1.965 -12.853 1.00 37.43 81 GLU B CA 1
ATOM 1494 C C . GLU B 1 84 ? 36.842 -0.607 -12.742 1.00 37.32 81 GLU B C 1
ATOM 1495 O O . GLU B 1 84 ? 36.014 -0.366 -11.863 1.00 38.65 81 GLU B O 1
ATOM 1501 N N . GLU B 1 85 ? 37.189 0.271 -13.665 1.00 37.76 82 GLU B N 1
ATOM 1502 C CA . GLU B 1 85 ? 36.663 1.617 -13.686 1.00 37.36 82 GLU B CA 1
ATOM 1503 C C . GLU B 1 85 ? 35.152 1.647 -13.902 1.00 38.11 82 GLU B C 1
ATOM 1504 O O . GLU B 1 85 ? 34.450 2.439 -13.285 1.00 41.62 82 GLU B O 1
ATOM 1510 N N . ILE B 1 86 ? 34.662 0.787 -14.791 1.00 37.77 83 ILE B N 1
ATOM 1511 C CA . ILE B 1 86 ? 33.228 0.623 -15.016 1.00 35.84 83 ILE B CA 1
ATOM 1512 C C . ILE B 1 86 ? 32.606 -0.120 -13.830 1.00 36.41 83 ILE B C 1
ATOM 1513 O O . ILE B 1 86 ? 31.483 0.180 -13.417 1.00 35.07 83 ILE B O 1
ATOM 1518 N N . ARG B 1 87 ? 33.356 -1.074 -13.278 1.00 36.15 84 ARG B N 1
ATOM 1519 C CA . ARG B 1 87 ? 32.901 -1.859 -12.131 1.00 35.05 84 ARG B CA 1
ATOM 1520 C C . ARG B 1 87 ? 32.723 -1.024 -10.873 1.00 36.86 84 ARG B C 1
ATOM 1521 O O . ARG B 1 87 ? 31.797 -1.255 -10.111 1.00 37.95 84 ARG B O 1
ATOM 1529 N N . ASP B 1 88 ? 33.609 -0.063 -10.640 1.00 39.28 85 ASP B N 1
ATOM 1530 C CA . ASP B 1 88 ? 33.436 0.832 -9.497 1.00 39.92 85 ASP B CA 1
ATOM 1531 C C . ASP B 1 88 ? 32.137 1.619 -9.637 1.00 39.60 85 ASP B C 1
ATOM 1532 O O . ASP B 1 88 ? 31.335 1.690 -8.713 1.00 37.98 85 ASP B O 1
ATOM 1537 N N . THR B 1 89 ? 31.945 2.204 -10.813 1.00 41.66 86 THR B N 1
ATOM 1538 C CA . THR B 1 89 ? 30.725 2.928 -11.152 1.00 42.71 86 THR B CA 1
ATOM 1539 C C . THR B 1 89 ? 29.436 2.190 -10.793 1.00 48.42 86 THR B C 1
ATOM 1540 O O . THR B 1 89 ? 28.504 2.790 -10.261 1.00 54.97 86 THR B O 1
ATOM 1552 N N . GLU B 1 91 ? 29.248 -0.114 -8.561 1.00 40.70 88 GLU B N 1
ATOM 1553 C CA . GLU B 1 91 ? 29.251 -0.394 -7.121 1.00 41.48 88 GLU B CA 1
ATOM 1554 C C . GLU B 1 91 ? 28.787 0.818 -6.312 1.00 40.25 88 GLU B C 1
ATOM 1555 O O . GLU B 1 91 ? 28.102 0.667 -5.298 1.00 41.60 88 GLU B O 1
ATOM 1561 N N . ILE B 1 92 ? 29.176 2.009 -6.765 1.00 41.69 89 ILE B N 1
ATOM 1562 C CA . ILE B 1 92 ? 28.639 3.267 -6.251 1.00 45.17 89 ILE B CA 1
ATOM 1563 C C . ILE B 1 92 ? 27.174 3.076 -5.915 1.00 48.45 89 ILE B C 1
ATOM 1564 O O . ILE B 1 92 ? 26.702 3.416 -4.829 1.00 49.88 89 ILE B O 1
ATOM 1569 N N . THR B 1 93 ? 26.464 2.510 -6.882 1.00 53.00 90 THR B N 1
ATOM 1570 C CA . THR B 1 93 ? 25.012 2.447 -6.861 1.00 52.24 90 THR B CA 1
ATOM 1571 C C . THR B 1 93 ? 24.471 1.116 -6.300 1.00 47.68 90 THR B C 1
ATOM 1572 O O . THR B 1 93 ? 23.427 1.086 -5.649 1.00 48.54 90 THR B O 1
ATOM 1576 N N . GLY B 1 94 ? 25.201 0.027 -6.518 1.00 42.67 91 GLY B N 1
ATOM 1577 C CA . GLY B 1 94 ? 24.751 -1.280 -6.078 1.00 41.20 91 GLY B CA 1
ATOM 1578 C C . GLY B 1 94 ? 24.082 -2.027 -7.212 1.00 45.79 91 GLY B C 1
ATOM 1579 O O . GLY B 1 94 ? 23.613 -3.149 -7.040 1.00 50.05 91 GLY B O 1
ATOM 1580 N N . PHE B 1 95 ? 24.021 -1.376 -8.371 1.00 43.09 92 PHE B N 1
ATOM 1581 C CA . PHE B 1 95 ? 23.545 -1.984 -9.604 1.00 42.42 92 PHE B CA 1
ATOM 1582 C C . PHE B 1 95 ? 24.375 -3.233 -9.859 1.00 40.12 92 PHE B C 1
ATOM 1583 O O . PHE B 1 95 ? 23.852 -4.319 -10.096 1.00 39.49 92 PHE B O 1
ATOM 1591 N N . TRP B 1 96 ? 25.685 -3.054 -9.789 1.00 38.29 93 TRP B N 1
ATOM 1592 C CA . TRP B 1 96 ? 26.638 -4.139 -9.890 1.00 37.63 93 TRP B CA 1
ATOM 1593 C C . TRP B 1 96 ? 26.120 -5.435 -9.281 1.00 38.88 93 TRP B C 1
ATOM 1594 O O . TRP B 1 96 ? 26.430 -6.524 -9.753 1.00 40.80 93 TRP B O 1
ATOM 1605 N N . ASN B 1 97 ? 25.346 -5.324 -8.214 1.00 36.87 94 ASN B N 1
ATOM 1606 C CA . ASN B 1 97 ? 24.935 -6.512 -7.491 1.00 33.07 94 ASN B CA 1
ATOM 1607 C C . ASN B 1 97 ? 23.869 -7.280 -8.209 1.00 30.78 94 ASN B C 1
ATOM 1608 O O . ASN B 1 97 ? 23.511 -8.369 -7.792 1.00 30.55 94 ASN B O 1
ATOM 1613 N N . PHE B 1 98 ? 23.353 -6.705 -9.288 1.00 30.38 95 PHE B N 1
ATOM 1614 C CA . PHE B 1 98 ? 22.325 -7.370 -10.081 1.00 34.23 95 PHE B CA 1
ATOM 1615 C C . PHE B 1 98 ? 22.925 -8.443 -10.967 1.00 35.63 95 PHE B C 1
ATOM 1616 O O . PHE B 1 98 ? 22.239 -9.370 -11.371 1.00 38.87 95 PHE B O 1
ATOM 1624 N N . PHE B 1 99 ? 24.212 -8.311 -11.262 1.00 34.64 96 PHE B N 1
ATOM 1625 C CA . PHE B 1 99 ? 24.836 -9.090 -12.322 1.00 31.65 96 PHE B CA 1
ATOM 1626 C C . PHE B 1 99 ? 25.730 -10.235 -11.845 1.00 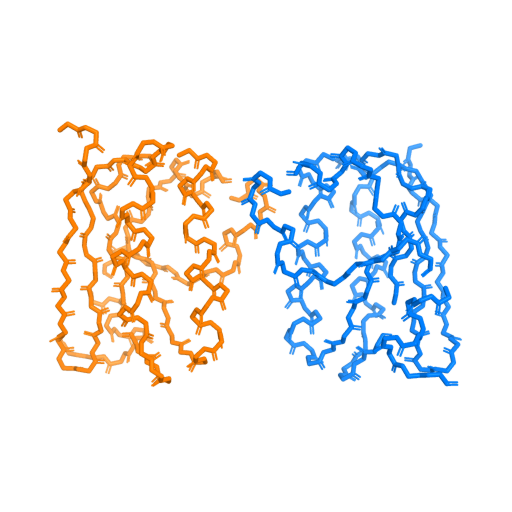33.22 96 PHE B C 1
ATOM 1627 O O . PHE B 1 99 ? 26.109 -10.310 -10.668 1.00 31.93 96 PHE B O 1
ATOM 1635 N N . THR B 1 100 ? 26.029 -11.132 -12.785 1.00 35.98 97 THR B N 1
ATOM 1636 C CA . THR B 1 100 ? 27.039 -12.182 -12.647 1.00 35.07 97 THR B CA 1
ATOM 1637 C C . THR B 1 100 ? 28.132 -11.932 -13.685 1.00 33.05 97 THR B C 1
ATOM 1638 O O . THR B 1 100 ? 27.835 -11.748 -14.858 1.00 34.14 97 THR B O 1
ATOM 1642 N N . ALA B 1 101 ? 29.391 -11.921 -13.260 1.00 32.23 98 ALA B N 1
ATOM 1643 C CA . ALA B 1 101 ? 30.484 -11.518 -14.137 1.00 28.10 98 ALA B CA 1
ATOM 1644 C C . ALA B 1 101 ? 31.740 -12.372 -13.993 1.00 29.74 98 ALA B C 1
ATOM 1645 O O . ALA B 1 101 ? 31.965 -12.999 -12.964 1.00 29.91 98 ALA B O 1
ATOM 1647 N N . CYS B 1 102 ? 32.558 -12.395 -15.041 1.00 32.46 99 CYS B N 1
ATOM 1648 C CA . CYS B 1 102 ? 33.890 -12.989 -14.970 1.00 31.37 99 CYS B CA 1
ATOM 1649 C C . CYS B 1 102 ? 34.804 -12.366 -16.019 1.00 33.64 99 CYS B C 1
ATOM 1650 O O . CYS B 1 102 ? 34.374 -11.530 -16.807 1.00 33.29 99 CYS B O 1
ATOM 1653 N N . ALA B 1 103 ? 36.070 -12.757 -16.021 1.00 32.92 100 ALA B N 1
ATOM 1654 C CA . ALA B 1 103 ? 37.027 -12.119 -16.903 1.00 32.97 100 ALA B CA 1
ATOM 1655 C C . ALA B 1 103 ? 37.209 -12.899 -18.198 1.00 35.36 100 ALA B C 1
ATOM 1656 O O . ALA B 1 103 ? 37.504 -12.318 -19.232 1.00 38.47 100 ALA B O 1
ATOM 1658 N N . SER B 1 104 ? 37.004 -14.211 -18.133 1.00 37.37 101 SER B N 1
ATOM 1659 C CA . SER B 1 104 ? 37.222 -15.098 -19.268 1.00 37.06 101 SER B CA 1
ATOM 1660 C C . SER B 1 104 ? 35.917 -15.545 -19.914 1.00 37.87 101 SER B C 1
ATOM 1661 O O . SER B 1 104 ? 34.902 -15.706 -19.230 1.00 37.68 101 SER B O 1
ATOM 1672 N N . ASP B 1 106 ? 35.651 -18.544 -21.254 1.00 38.97 103 ASP B N 1
ATOM 1673 C CA . ASP B 1 106 ? 35.542 -19.895 -20.713 1.00 43.27 103 ASP B CA 1
ATOM 1674 C C . ASP B 1 106 ? 34.675 -19.930 -19.472 1.00 45.70 103 ASP B C 1
ATOM 1675 O O . ASP B 1 106 ? 33.755 -20.739 -19.375 1.00 52.10 103 ASP B O 1
ATOM 1680 N N . GLU B 1 107 ? 34.983 -19.064 -18.514 1.00 39.74 104 GLU B N 1
ATOM 1681 C CA . GLU B 1 107 ? 34.253 -19.072 -17.258 1.00 38.72 104 GLU B CA 1
ATOM 1682 C C . GLU B 1 107 ? 32.770 -18.812 -17.498 1.00 35.52 104 GLU B C 1
ATOM 1683 O O . GLU B 1 107 ? 31.915 -19.470 -16.906 1.00 35.34 104 GLU B O 1
ATOM 1689 N N . ALA B 1 108 ? 32.463 -17.870 -18.384 1.00 33.66 105 ALA B N 1
ATOM 1690 C CA . ALA B 1 108 ? 31.078 -17.629 -18.761 1.00 31.25 105 ALA B CA 1
ATOM 1691 C C . ALA B 1 108 ? 30.458 -18.911 -19.307 1.00 35.03 105 ALA B C 1
ATOM 1692 O O . ALA B 1 108 ? 29.492 -19.422 -18.759 1.00 38.85 105 ALA B O 1
ATOM 1694 N N . LEU B 1 109 ? 31.028 -19.445 -20.376 1.00 36.66 106 LEU B N 1
ATOM 1695 C CA . LEU B 1 109 ? 30.537 -20.691 -20.939 1.00 41.75 106 LEU B CA 1
ATOM 1696 C C . LEU B 1 109 ? 30.392 -21.735 -19.840 1.00 47.23 106 LEU B C 1
ATOM 1697 O O . LEU B 1 109 ? 29.464 -22.538 -19.858 1.00 51.01 106 LEU B O 1
ATOM 1702 N N . ARG B 1 110 ? 31.303 -21.712 -18.874 1.00 48.00 107 ARG B N 1
ATOM 1703 C CA . ARG B 1 110 ? 31.241 -22.651 -17.762 1.00 50.99 107 ARG B CA 1
ATOM 1704 C C . ARG B 1 110 ? 30.098 -22.284 -16.841 1.00 50.19 107 ARG B C 1
ATOM 1705 O O . ARG B 1 110 ? 29.273 -23.127 -16.510 1.00 52.62 107 ARG B O 1
ATOM 1713 N N . ILE B 1 111 ? 30.037 -21.023 -16.433 1.00 46.59 108 ILE B N 1
ATOM 1714 C CA . ILE B 1 111 ? 28.923 -20.577 -15.611 1.00 47.62 108 ILE B CA 1
ATOM 1715 C C . ILE B 1 111 ? 27.624 -20.870 -16.336 1.00 50.18 108 ILE B C 1
ATOM 1716 O O . ILE B 1 111 ? 26.573 -20.996 -15.713 1.00 52.27 108 ILE B O 1
ATOM 1721 N N . LEU B 1 112 ? 27.701 -20.965 -17.658 1.00 48.85 109 LEU B N 1
ATOM 1722 C CA . LEU B 1 112 ? 26.538 -21.306 -18.464 1.00 49.57 109 LEU B CA 1
ATOM 1723 C C . LEU B 1 112 ? 26.600 -22.781 -18.831 1.00 53.40 109 LEU B C 1
ATOM 1724 O O . LEU B 1 112 ? 25.636 -23.344 -19.342 1.00 55.32 109 LEU B O 1
ATOM 1729 N N . GLY B 1 113 ? 27.755 -23.390 -18.578 1.00 55.14 110 GLY B N 1
ATOM 1730 C CA . GLY B 1 113 ? 27.906 -24.832 -18.667 1.00 57.23 110 GLY B CA 1
ATOM 1731 C C . GLY B 1 113 ? 28.265 -25.383 -20.031 1.00 57.99 110 GLY B C 1
ATOM 1732 O O . GLY B 1 113 ? 27.695 -26.389 -20.449 1.00 57.35 110 GLY B O 1
ATOM 1733 N N . SER B 1 114 ? 29.220 -24.748 -20.710 1.00 58.99 111 SER B N 1
ATOM 1734 C CA . SER B 1 114 ? 29.607 -25.173 -22.054 1.00 61.83 111 SER B CA 1
ATOM 1735 C C . SER B 1 114 ? 30.987 -25.808 -22.196 1.00 65.41 111 SER B C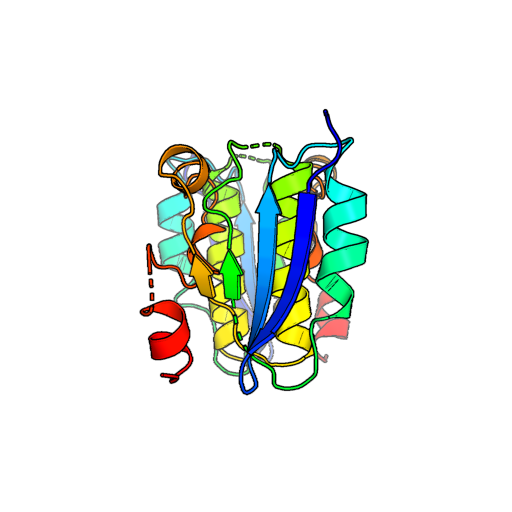 1
ATOM 1736 O O . SER B 1 114 ? 31.597 -26.263 -21.220 1.00 66.30 111 SER B O 1
ATOM 1739 N N . GLU B 1 115 ? 31.459 -25.824 -23.444 1.00 64.20 112 GLU B N 1
ATOM 1740 C CA . GLU B 1 115 ? 32.753 -26.390 -23.799 1.00 64.01 112 GLU B CA 1
ATOM 1741 C C . GLU B 1 115 ? 33.615 -25.371 -24.539 1.00 65.94 112 GLU B C 1
ATOM 1742 O O . GLU B 1 115 ? 34.828 -25.295 -24.329 1.00 67.24 112 GLU B O 1
#

InterPro domains:
  IPR002645 STAS domain [PF01740] (4-105)
  IPR002645 STAS domain [PS50801] (1-109)
  IPR003658 Anti-sigma factor antagonist [TIGR00377] (1-103)
  IPR036513 STAS domain superfamily [G3DSA:3.30.750.24] (1-114)
  IPR036513 STAS domain superfamily [SSF52091] (1-107)

Solvent-accessible surface area: 11431 Å² total

B-factor: mean 41.42, std 9.76, range [21.94, 86.12]

Organism: Haliangium ochraceum (strain DSM 14365 / JCM 11303 / SMP-2) (NCBI:txid502025)

CATH classification: 3.30.750.24

Radius of gyration: 19.07 Å; Cα contacts (8 Å, |Δi|>4): 407; chains: 2; bounding box: 45×42×46 Å

Sequence (220 aa):
NATDTQIRTEQGIDIITLHGHLDTRSSPAVQAAVLPRVTAKGKILDLREVSYSSAGLRVLLSLYRHTSNQQGALVLVGVSEEIRDTEITGFWNFFTACASDEALRILGSSNATDTQIRTEQGIDIITLHGHLDTRSSPAVQAAVLPRVTAKGKILDLREVSYSSAGLRVLLSLYRHTSNQQGALVLVGVSEEIRDTEITGFWNFFTACASDEALRILGSE

Foldseek 3Di:
DAWDWDWDDDPQAIEIETAEECDQVNVVVVLVPQQVVAAQLGHEYECQHYDYDPSNVVSVVVVLVVCVVSNYAYEYEQQDPVRLVCVVVVSNVSHHYDHHVVRCVVVDD/DQEKDWDWDDDPQAIEIEIAEEDDPVHAVVCLVVVQVVLAAQGHEYECQRYPYDPSRVVSVVVSLVSNVVRPYAYEYERDDVVRCVCVVVCVNVSHHYDHDVVRCVVVPHD

Secondary structure (DSSP, 8-state):
---EEEEEEETTEEEEEEEE---SSSHHHHHHHHGGG--TT---EEEEEE---HHHHHHHHHHHHHHHHTT---EEE---HHHHH---SS-GGG-EEE---HHHHHH--/--SPEEEEEEETTEEEEE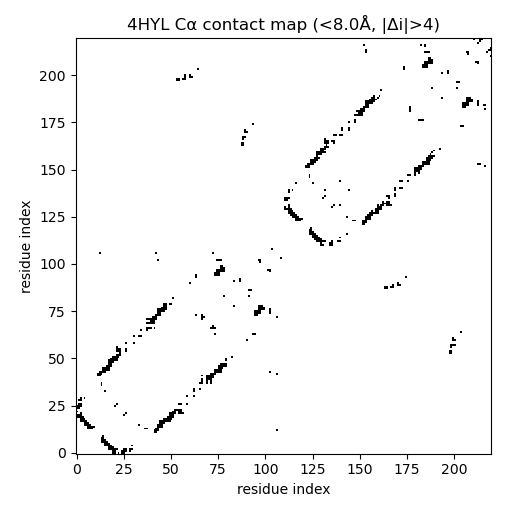EEE---TTTHHHHHHHHGGG--TT---EEEEEE---HHHHHHHHHHHHHHHHTT----EE---HHHHH---SSGGGG--EE---HHHHHTT--

Nearest PDB structures (foldseek):
  4hyl-assembly1_A  TM=9.933E-01  e=8.662E-18  Haliangium ochraceum DSM 14365
  6m36-assembly1_F  TM=8.933E-01  e=1.555E-06  Bacillus subtilis subsp. subtilis str. 168
  4qtp-assembly2_B  TM=8.190E-01  e=8.564E-06  Mycobacterium avium subsp. paratuberculosis K-10
  8ih8-assembly1_A  TM=8.139E-01  e=1.438E-04  Mycobacterium tuberculosis H37Rv
  3lkl-assembly2_A  TM=6.909E-01  e=2.105E-02  Cereibacter sphaeroides 2.4.1